Protein AF-A0A2H9T3X4-F1 (afdb_monomer)

Structure (mmCIF, N/CA/C/O backbone):
data_AF-A0A2H9T3X4-F1
#
_entry.id   AF-A0A2H9T3X4-F1
#
loop_
_atom_site.group_PDB
_atom_site.id
_atom_site.type_symbol
_atom_site.label_atom_id
_atom_site.label_alt_id
_atom_site.label_comp_id
_atom_site.label_asym_id
_atom_site.label_entity_id
_atom_site.label_seq_id
_atom_site.pdbx_PDB_ins_code
_atom_site.Cartn_x
_atom_site.Cartn_y
_atom_site.Cartn_z
_atom_site.occupancy
_atom_site.B_iso_or_equiv
_atom_site.auth_seq_id
_atom_site.auth_comp_id
_atom_site.auth_asym_id
_atom_site.auth_atom_id
_atom_site.pdbx_PDB_model_num
ATOM 1 N N . MET A 1 1 ? -39.485 0.958 85.202 1.00 42.59 1 MET A N 1
ATOM 2 C CA . MET A 1 1 ? -40.617 1.565 84.476 1.00 42.59 1 MET A CA 1
ATOM 3 C C . MET A 1 1 ? -40.491 1.158 83.024 1.00 42.59 1 MET A C 1
ATOM 5 O O . MET A 1 1 ? -39.408 1.281 82.471 1.00 42.59 1 MET A O 1
ATOM 9 N N . ILE A 1 2 ? -41.553 0.579 82.474 1.00 49.84 2 ILE A N 1
ATOM 10 C CA . ILE A 1 2 ? -41.687 0.221 81.060 1.00 49.84 2 ILE A CA 1
ATOM 11 C C . ILE A 1 2 ? -41.929 1.534 80.306 1.00 49.84 2 ILE A C 1
ATOM 13 O O . ILE A 1 2 ? -42.896 2.218 80.624 1.00 49.84 2 ILE A O 1
ATOM 17 N N . GLY A 1 3 ? -41.034 1.906 79.388 1.00 50.97 3 GLY A N 1
ATOM 18 C CA . GLY A 1 3 ? -41.142 3.106 78.554 1.00 50.97 3 GLY A CA 1
ATOM 19 C C . GLY A 1 3 ? -41.168 2.719 77.078 1.00 50.97 3 GLY A C 1
ATOM 20 O O . GLY A 1 3 ? -40.177 2.208 76.570 1.00 50.97 3 GLY A O 1
ATOM 21 N N . ASP A 1 4 ? -42.346 2.895 76.483 1.00 55.97 4 ASP A N 1
ATOM 22 C CA . ASP A 1 4 ? -42.745 2.906 75.071 1.00 55.97 4 ASP A CA 1
ATOM 23 C C . ASP A 1 4 ? -42.067 1.942 74.089 1.00 55.97 4 ASP A C 1
ATOM 25 O O . ASP A 1 4 ? -41.011 2.184 73.510 1.00 55.97 4 ASP A O 1
ATOM 29 N N . LYS A 1 5 ? -42.787 0.851 73.802 1.00 62.31 5 LYS A N 1
ATOM 30 C CA . LYS A 1 5 ? -42.567 0.046 72.600 1.00 62.31 5 LYS A CA 1
ATOM 31 C C . LYS A 1 5 ? -42.993 0.878 71.385 1.00 62.31 5 LYS A C 1
ATOM 33 O O . LYS A 1 5 ? -44.188 1.074 71.174 1.00 62.31 5 LYS A O 1
ATOM 38 N N . GLN A 1 6 ? -42.036 1.362 70.596 1.00 69.81 6 GLN A N 1
ATOM 39 C CA . GLN A 1 6 ? -42.327 1.997 69.311 1.00 69.81 6 GLN A CA 1
ATOM 40 C C . GLN A 1 6 ? -43.007 0.981 68.382 1.00 69.81 6 GLN A C 1
ATOM 42 O O . GLN A 1 6 ? -42.499 -0.121 68.182 1.00 69.81 6 GLN A O 1
ATOM 47 N N . ASN A 1 7 ? -44.171 1.347 67.843 1.00 70.62 7 ASN A N 1
ATOM 48 C CA . ASN A 1 7 ? -44.960 0.497 66.957 1.00 70.62 7 ASN A CA 1
ATOM 49 C C . ASN A 1 7 ? -44.897 1.079 65.538 1.00 70.62 7 ASN A C 1
ATOM 51 O O . ASN A 1 7 ? -45.433 2.160 65.294 1.00 70.62 7 ASN A O 1
ATOM 55 N N . GLN A 1 8 ? -44.203 0.404 64.620 1.00 71.12 8 GLN A N 1
ATOM 56 C CA . GLN A 1 8 ? -44.136 0.784 63.206 1.00 71.12 8 GLN A CA 1
ATOM 57 C C . GLN A 1 8 ? -45.003 -0.171 62.389 1.00 71.12 8 GLN A C 1
ATOM 59 O O . GLN A 1 8 ? -44.808 -1.383 62.433 1.00 71.12 8 GLN A O 1
ATOM 64 N N . ASN A 1 9 ? -45.957 0.388 61.646 1.00 73.44 9 ASN A N 1
ATOM 65 C CA . ASN A 1 9 ? -46.771 -0.358 60.697 1.00 73.44 9 ASN A CA 1
ATOM 66 C C . ASN A 1 9 ? -46.238 -0.086 59.288 1.00 73.44 9 ASN A C 1
ATOM 68 O O . ASN A 1 9 ? -46.145 1.073 58.884 1.00 73.44 9 ASN A O 1
ATOM 72 N N . VAL A 1 10 ? -45.846 -1.140 58.577 1.00 75.56 10 VAL A N 1
ATOM 73 C CA . VAL A 1 10 ? -45.181 -1.050 57.275 1.00 75.56 10 VAL A CA 1
ATOM 74 C C . VAL A 1 10 ? -45.948 -1.919 56.290 1.00 75.56 10 VAL A C 1
ATOM 76 O O . VAL A 1 10 ? -46.178 -3.097 56.554 1.00 75.56 10 VAL A O 1
ATOM 79 N N . GLU A 1 11 ? -46.377 -1.327 55.179 1.00 79.25 11 GLU A N 1
ATOM 80 C CA . GLU A 1 11 ? -47.039 -2.047 54.086 1.00 79.25 11 GLU A CA 1
ATOM 81 C C . GLU A 1 11 ? -46.016 -2.828 53.239 1.00 79.25 11 GLU A C 1
ATOM 83 O O . GLU A 1 11 ? -44.812 -2.708 53.450 1.00 79.25 11 GLU A O 1
ATOM 88 N N . ALA A 1 12 ? -46.484 -3.644 52.288 1.00 64.62 12 ALA A N 1
ATOM 89 C CA . ALA A 1 12 ? -45.716 -4.733 51.667 1.00 64.62 12 ALA A CA 1
ATOM 90 C C . ALA A 1 12 ? -44.354 -4.359 51.032 1.00 64.62 12 ALA A C 1
ATOM 92 O O . ALA A 1 12 ? -43.520 -5.247 50.875 1.00 64.62 12 ALA A O 1
ATOM 93 N N . GLU A 1 13 ? -44.099 -3.084 50.716 1.00 71.56 13 GLU A N 1
ATOM 94 C CA . GLU A 1 13 ? -42.813 -2.605 50.170 1.00 71.56 13 GLU A CA 1
ATOM 95 C C . GLU A 1 13 ? -42.179 -1.447 50.962 1.00 71.56 13 GLU A C 1
ATOM 97 O O . GLU A 1 13 ? -41.224 -0.811 50.516 1.00 71.56 13 GLU A O 1
ATOM 102 N N . GLY A 1 14 ? -42.692 -1.141 52.155 1.00 70.38 14 GLY A N 1
ATOM 103 C CA . GLY A 1 14 ? -42.094 -0.116 53.005 1.00 70.38 14 GLY A CA 1
ATOM 104 C C . GLY A 1 14 ? -40.849 -0.631 53.733 1.00 70.38 14 GLY A C 1
ATOM 105 O O . GLY A 1 14 ? -40.740 -1.807 54.072 1.00 70.38 14 GLY A O 1
ATOM 106 N N . THR A 1 15 ? -39.906 0.264 54.032 1.00 73.06 15 THR A N 1
ATOM 107 C CA . THR A 1 15 ? -38.781 -0.032 54.933 1.00 73.06 15 THR A CA 1
ATOM 108 C C . THR A 1 15 ? -38.896 0.839 56.177 1.00 73.06 15 THR A C 1
ATOM 110 O O . THR A 1 15 ? -38.782 2.061 56.108 1.00 73.06 15 THR A O 1
ATOM 113 N N . ALA A 1 16 ? -39.131 0.211 57.326 1.00 78.06 16 ALA A N 1
ATOM 114 C CA . ALA A 1 16 ? -39.097 0.875 58.622 1.00 78.06 16 ALA A CA 1
ATOM 115 C C . ALA A 1 16 ? -37.646 1.039 59.083 1.00 78.06 16 ALA A C 1
ATOM 117 O O . ALA A 1 16 ? -36.956 0.049 59.320 1.00 78.06 16 ALA A O 1
ATOM 118 N N . ILE A 1 17 ? -37.187 2.282 59.236 1.00 72.94 17 ILE A N 1
ATOM 119 C CA . ILE A 1 17 ? -35.871 2.588 59.806 1.00 72.94 17 ILE A CA 1
ATOM 120 C C . ILE A 1 17 ? -36.089 3.369 61.104 1.00 72.94 17 ILE A C 1
ATOM 122 O O . ILE A 1 17 ? -36.831 4.351 61.125 1.00 72.94 17 ILE A O 1
ATOM 126 N N . GLN A 1 18 ? -35.467 2.924 62.196 1.00 79.06 18 GLN A N 1
ATOM 127 C CA . GLN A 1 18 ? -35.530 3.571 63.507 1.00 79.06 18 GLN A CA 1
ATOM 128 C C . GLN A 1 18 ? -34.106 3.783 64.029 1.00 79.06 18 GLN A C 1
ATOM 130 O O . GLN A 1 18 ? -33.327 2.835 64.106 1.00 79.06 18 GLN A O 1
ATOM 135 N N . ALA A 1 19 ? -33.771 5.014 64.416 1.00 77.81 19 ALA A N 1
ATOM 136 C CA . ALA A 1 19 ? -32.500 5.341 65.057 1.00 77.81 19 ALA A CA 1
ATOM 137 C C . ALA A 1 19 ? -32.706 6.363 66.182 1.00 77.81 19 ALA A C 1
ATOM 139 O O . ALA A 1 19 ? -33.608 7.193 66.118 1.00 77.81 19 ALA A O 1
ATOM 140 N N . GLY A 1 20 ? -31.859 6.301 67.213 1.00 74.75 20 GLY A N 1
ATOM 141 C CA . GLY A 1 20 ? -31.844 7.262 68.327 1.00 74.75 20 GLY A CA 1
ATOM 142 C C . GLY A 1 20 ? -31.074 8.560 68.038 1.00 74.75 20 GLY A C 1
ATOM 143 O O . GLY A 1 20 ? -30.812 9.320 68.963 1.00 74.75 20 GLY A O 1
ATOM 144 N N . GLY A 1 21 ? -30.681 8.785 66.782 1.00 79.06 21 GLY A N 1
ATOM 145 C CA . GLY A 1 21 ? -29.941 9.943 66.269 1.00 79.06 21 GLY A CA 1
ATOM 146 C C . GLY A 1 21 ? -30.142 10.065 64.751 1.00 79.06 21 GLY A C 1
ATOM 147 O O . GLY A 1 21 ? -31.038 9.415 64.209 1.00 79.06 21 GLY A O 1
ATOM 148 N N . ASP A 1 22 ? -29.327 10.866 64.062 1.00 82.38 22 ASP A N 1
ATOM 149 C CA . ASP A 1 22 ? -29.509 11.126 62.626 1.00 82.38 22 ASP A CA 1
ATOM 150 C C . ASP A 1 22 ? -29.341 9.863 61.761 1.00 82.38 22 ASP A C 1
ATOM 152 O O . ASP A 1 22 ? -28.378 9.105 61.898 1.00 82.38 22 ASP A O 1
ATOM 156 N N . VAL A 1 23 ? -30.278 9.661 60.828 1.00 73.12 23 VAL A N 1
ATOM 157 C CA . VAL A 1 23 ? -30.228 8.604 59.808 1.00 73.12 23 VAL A CA 1
ATOM 158 C C . VAL A 1 23 ? -29.828 9.224 58.476 1.00 73.12 23 VAL A C 1
ATOM 160 O O . VAL A 1 23 ? -30.574 10.015 57.904 1.00 73.12 23 VAL A O 1
ATOM 163 N N . THR A 1 24 ? -28.676 8.827 57.936 1.00 68.69 24 THR A N 1
ATOM 164 C CA . THR A 1 24 ? -28.293 9.137 56.552 1.00 68.69 24 THR A CA 1
ATOM 165 C C . THR A 1 24 ? -28.525 7.907 55.683 1.00 68.69 24 THR A C 1
ATOM 167 O O . THR A 1 24 ? -27.767 6.940 55.739 1.00 68.69 24 THR A O 1
ATOM 170 N N . VAL A 1 25 ? -29.597 7.926 54.888 1.00 66.94 25 VAL A N 1
ATOM 171 C CA . VAL A 1 25 ? -29.872 6.880 53.895 1.00 66.94 25 VAL A CA 1
ATOM 172 C C . VAL A 1 25 ? -29.089 7.209 52.629 1.00 66.94 25 VAL A C 1
ATOM 174 O O . VAL A 1 25 ? -29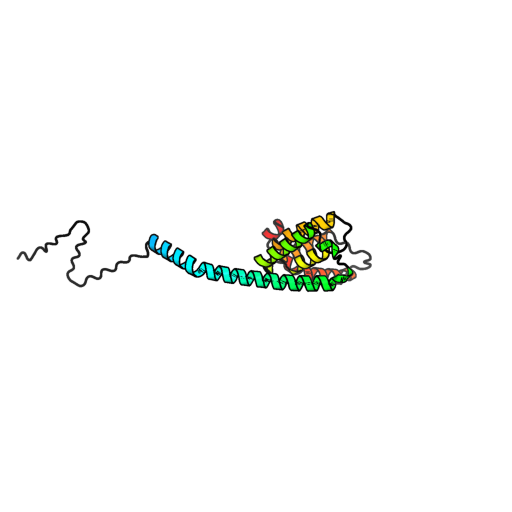.580 7.890 51.732 1.00 66.94 25 VAL A O 1
ATOM 177 N N . THR A 1 26 ? -27.848 6.739 52.553 1.00 55.75 26 THR A N 1
ATOM 178 C CA . THR A 1 26 ? -27.072 6.800 51.313 1.00 55.75 26 THR A CA 1
ATOM 179 C C . THR A 1 26 ? -27.490 5.623 50.441 1.00 55.75 26 THR A C 1
ATOM 181 O O . THR A 1 26 ? -27.011 4.503 50.619 1.00 55.75 26 THR A O 1
ATOM 184 N N . GLN A 1 27 ? -28.408 5.850 49.501 1.00 58.88 27 GLN A N 1
ATOM 185 C CA . GLN A 1 27 ? -28.640 4.899 48.417 1.00 58.88 27 GLN A CA 1
ATOM 186 C C . GLN A 1 27 ? -27.383 4.875 47.535 1.00 58.88 27 GLN A C 1
ATOM 188 O O . GLN A 1 27 ? -27.299 5.591 46.543 1.00 58.88 27 GLN A O 1
ATOM 193 N N . ASN A 1 28 ? -26.391 4.049 47.888 1.00 50.06 28 ASN A N 1
ATOM 194 C CA . ASN A 1 28 ? -25.282 3.666 47.004 1.00 50.06 28 ASN A CA 1
ATOM 195 C C . ASN A 1 28 ? -25.808 2.751 45.880 1.00 50.06 28 ASN A C 1
ATOM 197 O O . ASN A 1 28 ? -25.332 1.635 45.672 1.00 50.06 28 ASN A O 1
ATOM 201 N N . MET A 1 29 ? -26.826 3.218 45.163 1.00 59.44 29 MET A N 1
ATOM 202 C CA . MET A 1 29 ? -27.279 2.637 43.913 1.00 59.44 29 MET A CA 1
ATOM 203 C C . MET A 1 29 ? -26.260 3.084 42.869 1.00 59.44 29 MET A C 1
ATOM 205 O O . MET A 1 29 ? -26.401 4.133 42.244 1.00 59.44 29 MET A O 1
ATOM 209 N N . GLY A 1 30 ? -25.167 2.327 42.736 1.00 60.91 30 GLY A N 1
ATOM 210 C CA . GLY A 1 30 ? -24.361 2.411 41.522 1.00 60.91 30 GLY A CA 1
ATOM 211 C C . GLY A 1 30 ? -25.274 2.236 40.305 1.00 60.91 30 GLY A C 1
ATOM 212 O O . GLY A 1 30 ? -26.323 1.600 40.419 1.00 60.91 30 GLY A O 1
ATOM 213 N N . LEU A 1 31 ? -24.888 2.806 39.160 1.00 70.00 31 LEU A N 1
ATOM 214 C CA . LEU A 1 31 ? -25.681 2.697 37.934 1.00 70.00 31 LEU A CA 1
ATOM 215 C C . LEU A 1 31 ? -26.050 1.230 37.688 1.00 70.00 31 LEU A C 1
ATOM 217 O O . LEU A 1 31 ? -25.178 0.358 37.613 1.00 70.00 31 LEU A O 1
ATOM 221 N N . SER A 1 32 ? -27.344 0.957 37.573 1.00 79.81 32 SER A N 1
ATOM 222 C CA . SER A 1 32 ? -27.828 -0.354 37.173 1.00 79.81 32 SER A CA 1
ATOM 223 C C . SER A 1 32 ? -27.320 -0.682 35.770 1.00 79.81 32 SER A C 1
ATOM 225 O O . SER A 1 32 ? -27.049 0.195 34.949 1.00 79.81 32 SER A O 1
ATOM 227 N N . VAL A 1 33 ? -27.225 -1.971 35.448 1.00 76.00 33 VAL A N 1
ATOM 228 C CA . VAL A 1 33 ? -26.808 -2.421 34.108 1.00 76.00 33 VAL A CA 1
ATOM 229 C C . VAL A 1 33 ? -27.702 -1.825 33.008 1.00 76.00 33 VAL A C 1
ATOM 231 O O . VAL A 1 33 ? -27.225 -1.563 31.905 1.00 76.00 33 VAL A O 1
ATOM 234 N N . ALA A 1 34 ? -28.981 -1.575 33.308 1.00 81.44 34 ALA A N 1
ATOM 235 C CA . ALA A 1 34 ? -29.910 -0.915 32.396 1.00 81.44 34 ALA A CA 1
ATOM 236 C C . ALA A 1 34 ? -29.529 0.555 32.150 1.00 81.44 34 ALA A C 1
ATOM 238 O O . ALA A 1 34 ? -29.425 0.958 30.993 1.00 81.44 34 ALA A O 1
ATOM 239 N N . GLU A 1 35 ? -29.234 1.316 33.207 1.00 81.12 35 GLU A N 1
ATOM 240 C CA . GLU A 1 35 ? -28.809 2.721 33.111 1.00 81.12 35 GLU A CA 1
ATOM 241 C C . GLU A 1 35 ? -27.445 2.861 32.425 1.00 81.12 35 GLU A C 1
ATOM 243 O O . GLU A 1 35 ? -27.260 3.743 31.590 1.00 81.12 35 GLU A O 1
ATOM 248 N N . VAL A 1 36 ? -26.497 1.954 32.698 1.00 81.56 36 VAL A N 1
ATOM 249 C CA . VAL A 1 36 ? -25.209 1.917 31.984 1.00 81.56 36 VAL A CA 1
ATOM 250 C C . VAL A 1 36 ? -25.426 1.637 30.496 1.00 81.56 36 VAL A C 1
ATOM 252 O O . VAL A 1 36 ? -24.830 2.301 29.651 1.00 81.56 36 VAL A O 1
ATOM 255 N N . LYS A 1 37 ? -26.298 0.682 30.149 1.00 84.62 37 LYS A N 1
ATOM 256 C CA . LYS A 1 37 ? -26.614 0.360 28.751 1.00 84.62 37 LYS A CA 1
ATOM 257 C C . LYS A 1 37 ? -27.250 1.549 28.033 1.00 84.62 37 LYS A C 1
ATOM 259 O O . LYS A 1 37 ? -26.879 1.833 26.897 1.00 84.62 37 LYS A O 1
ATOM 264 N N . GLU A 1 38 ? -28.184 2.233 28.681 1.00 87.62 38 GLU A N 1
ATOM 265 C CA . GLU A 1 38 ? -28.842 3.416 28.128 1.00 87.62 38 GLU A CA 1
ATOM 266 C C . GLU A 1 38 ? -27.851 4.566 27.928 1.00 87.62 38 GLU A C 1
ATOM 268 O O . GLU A 1 38 ? -27.790 5.136 26.838 1.00 87.62 38 GLU A O 1
ATOM 273 N N . LEU A 1 39 ? -26.989 4.823 28.915 1.00 85.06 39 LEU A N 1
ATOM 274 C CA . LEU A 1 39 ? -25.925 5.817 28.814 1.00 85.06 39 LEU A CA 1
ATOM 275 C C . LEU A 1 39 ? -24.950 5.500 27.671 1.00 85.06 39 LEU A C 1
ATOM 277 O O . LEU A 1 39 ? -24.601 6.389 26.897 1.00 85.06 39 LEU A O 1
ATOM 281 N N . CYS A 1 40 ? -24.539 4.237 27.516 1.00 84.56 40 CYS A N 1
ATOM 282 C CA . CYS A 1 40 ? -23.682 3.814 26.409 1.00 84.56 40 CYS A CA 1
ATOM 283 C C . CYS A 1 40 ? -24.361 3.985 25.043 1.00 84.56 40 CYS A C 1
ATOM 285 O O . CYS A 1 40 ? -23.708 4.413 24.092 1.00 84.56 40 CYS A O 1
ATOM 287 N N . LEU A 1 41 ? -25.653 3.664 24.927 1.00 87.81 41 LEU A N 1
ATOM 288 C CA . LEU A 1 41 ? -26.409 3.840 23.683 1.00 87.81 41 LEU A CA 1
ATOM 289 C C . LEU A 1 41 ? -26.576 5.318 23.327 1.00 87.81 41 LEU A C 1
ATOM 291 O O . LEU A 1 41 ? -26.431 5.673 22.159 1.00 87.81 41 LEU A O 1
ATOM 295 N N . LEU A 1 42 ? -26.845 6.168 24.317 1.00 88.88 42 LEU A N 1
ATOM 296 C CA . LEU A 1 42 ? -26.973 7.610 24.134 1.00 88.88 42 LEU A CA 1
ATOM 297 C C . LEU A 1 42 ? -25.631 8.222 23.720 1.00 88.88 42 LEU A C 1
ATOM 299 O O . LEU A 1 42 ? -25.554 8.897 22.698 1.00 88.88 42 LEU A O 1
ATOM 303 N N . PHE A 1 43 ? -24.549 7.859 24.416 1.00 87.69 43 PHE A N 1
ATOM 304 C CA . PHE A 1 43 ? -23.191 8.244 24.037 1.00 87.69 43 PHE A CA 1
ATOM 305 C C . PHE A 1 43 ? -22.855 7.811 22.605 1.00 87.69 43 PHE A C 1
ATOM 307 O O . PHE A 1 43 ? -22.347 8.613 21.824 1.00 87.69 43 PHE A O 1
ATOM 314 N N . LEU A 1 44 ? -23.163 6.567 22.226 1.00 87.25 44 LEU A N 1
ATOM 315 C CA . LEU A 1 44 ? -22.910 6.083 20.872 1.00 87.25 44 LEU A CA 1
ATOM 316 C C . LEU A 1 44 ? -23.746 6.854 19.844 1.00 87.25 44 LEU A C 1
ATOM 318 O O . LEU A 1 44 ? -23.205 7.294 18.838 1.00 87.25 44 LEU A O 1
ATOM 322 N N . ARG A 1 45 ? -25.043 7.061 20.088 1.00 88.88 45 ARG A N 1
ATOM 323 C CA . ARG A 1 45 ? -25.931 7.765 19.153 1.00 88.88 45 ARG A CA 1
ATOM 324 C C . ARG A 1 45 ? -25.505 9.213 18.932 1.00 88.88 45 ARG A C 1
ATOM 326 O O . ARG A 1 45 ? -25.571 9.688 17.801 1.00 88.88 45 ARG A O 1
ATOM 333 N N . ASP A 1 46 ? -25.056 9.878 19.987 1.00 89.44 46 ASP A N 1
ATOM 334 C CA . ASP A 1 46 ? -24.702 11.292 19.936 1.00 89.44 46 ASP A CA 1
ATOM 335 C C . ASP A 1 46 ? -23.302 11.505 19.335 1.00 89.44 46 ASP A C 1
ATOM 337 O O . ASP A 1 46 ? -23.079 12.480 18.620 1.00 89.44 46 ASP A O 1
ATOM 341 N N . ASN A 1 47 ? -22.364 10.570 19.546 1.00 90.06 47 ASN A N 1
ATOM 342 C CA . ASN A 1 47 ? -20.984 10.705 19.059 1.00 90.06 47 ASN A CA 1
ATOM 343 C C . ASN A 1 47 ? -20.727 10.019 17.709 1.00 90.06 47 ASN A C 1
ATOM 345 O O . ASN A 1 47 ? -19.905 10.499 16.930 1.00 90.06 47 ASN A O 1
ATOM 349 N N . PHE A 1 48 ? -21.411 8.916 17.391 1.00 91.12 48 PHE A N 1
ATOM 350 C CA . PHE A 1 48 ? -21.149 8.132 16.177 1.00 91.12 48 PHE A CA 1
ATOM 351 C C . PHE A 1 48 ? -21.309 8.924 14.868 1.00 91.12 48 PHE A C 1
ATOM 353 O O . PHE A 1 48 ? -20.459 8.754 13.994 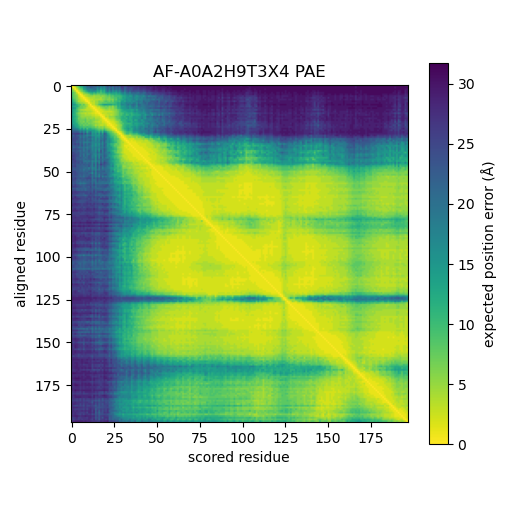1.00 91.12 48 PHE A O 1
ATOM 360 N N . PRO A 1 49 ? -22.310 9.817 14.699 1.00 92.25 49 PRO A N 1
ATOM 361 C CA . PRO A 1 49 ? -22.391 10.668 13.514 1.00 92.25 49 PRO A CA 1
ATOM 362 C C . PRO A 1 49 ? -21.152 11.554 13.346 1.00 92.25 49 PRO A C 1
ATOM 364 O O . PRO A 1 49 ? -20.572 11.577 12.266 1.00 92.25 49 PRO A O 1
ATOM 367 N N . SER A 1 50 ? -20.689 12.194 14.425 1.00 93.19 50 SER A N 1
ATOM 368 C CA . SER A 1 50 ? -19.485 13.037 14.406 1.00 93.19 50 SER A CA 1
ATOM 369 C C . SER A 1 50 ? -18.231 12.233 14.046 1.00 93.19 50 SER A C 1
ATOM 371 O O . SER A 1 50 ? -17.472 12.625 13.162 1.00 93.19 50 SER A O 1
ATOM 373 N N . LEU A 1 51 ? -18.057 11.055 14.662 1.00 91.25 51 LEU A N 1
ATOM 374 C CA . LEU A 1 51 ? -16.944 10.144 14.365 1.00 91.25 51 LEU A CA 1
ATOM 375 C C . LEU A 1 51 ? -16.964 9.671 12.905 1.00 91.25 51 LEU A C 1
ATOM 377 O O . LEU A 1 51 ? -15.919 9.576 12.262 1.00 91.25 51 LEU A O 1
ATOM 381 N N . ARG A 1 52 ? -18.152 9.389 12.360 1.00 92.88 52 ARG A N 1
ATOM 382 C CA . ARG A 1 52 ? -18.322 9.031 10.950 1.00 92.88 52 ARG A CA 1
ATOM 383 C C . ARG A 1 52 ? -17.935 10.193 10.038 1.00 92.88 52 ARG A C 1
ATOM 385 O O . ARG A 1 52 ? -17.229 9.971 9.062 1.00 92.88 52 ARG A O 1
ATOM 392 N N . ASP A 1 53 ? -18.366 11.409 10.350 1.00 94.50 53 ASP A N 1
ATOM 393 C CA . ASP A 1 53 ? -18.079 12.591 9.534 1.00 94.50 53 ASP A CA 1
ATOM 394 C C . ASP A 1 53 ? -16.585 12.973 9.585 1.00 94.50 53 ASP A C 1
ATOM 396 O O . ASP A 1 53 ? -16.024 13.470 8.607 1.00 94.50 53 ASP A O 1
ATOM 400 N N . GLU A 1 54 ? -15.901 12.724 10.704 1.00 94.31 54 GLU A N 1
ATOM 401 C CA . GLU A 1 54 ? -14.440 12.824 10.801 1.00 94.31 54 GLU A CA 1
ATOM 402 C C . GLU A 1 54 ? -13.738 11.756 9.948 1.00 94.31 54 GLU A C 1
ATOM 404 O O . GLU A 1 54 ? -12.827 12.078 9.184 1.00 94.31 54 GLU A O 1
ATOM 409 N N . ALA A 1 55 ? -14.203 10.504 10.000 1.00 93.06 55 ALA A N 1
ATOM 410 C CA . ALA A 1 55 ? -13.661 9.424 9.179 1.00 93.06 55 ALA A CA 1
ATOM 411 C C . ALA A 1 55 ? -13.861 9.667 7.671 1.00 93.06 55 ALA A C 1
ATOM 413 O O . ALA A 1 55 ? -12.952 9.388 6.889 1.00 93.06 55 ALA A O 1
ATOM 414 N N . ILE A 1 56 ? -15.012 10.216 7.260 1.00 94.94 56 ILE A N 1
ATOM 415 C CA . ILE A 1 56 ? -15.281 10.610 5.867 1.00 94.94 56 ILE A CA 1
ATOM 416 C C . ILE A 1 56 ? -14.290 11.689 5.427 1.00 94.94 56 ILE A C 1
ATOM 418 O O . ILE A 1 56 ? -13.620 11.510 4.413 1.00 94.94 56 ILE A O 1
ATOM 422 N N . ARG A 1 57 ? -14.118 12.754 6.220 1.00 97.06 57 ARG A N 1
ATOM 423 C CA . ARG A 1 57 ? -13.159 13.828 5.908 1.00 97.06 57 ARG A CA 1
ATOM 424 C C . ARG A 1 57 ? -11.724 13.315 5.799 1.00 97.06 57 ARG A C 1
ATOM 426 O O . ARG A 1 57 ? -10.998 13.710 4.889 1.00 97.06 57 ARG A O 1
ATOM 433 N N . ALA A 1 58 ? -11.316 12.416 6.693 1.00 97.12 58 ALA A N 1
ATOM 434 C CA . ALA A 1 58 ? -9.999 11.790 6.626 1.00 97.12 58 ALA A CA 1
ATOM 435 C C . ALA A 1 58 ? -9.833 10.941 5.352 1.00 97.12 58 ALA A C 1
ATOM 437 O O . ALA A 1 58 ? -8.796 11.013 4.694 1.00 97.12 58 ALA A O 1
ATOM 438 N N . ALA A 1 59 ? -10.854 10.165 4.976 1.00 95.94 59 ALA A N 1
ATOM 439 C CA . ALA A 1 59 ? -10.838 9.363 3.756 1.00 95.94 59 ALA A CA 1
ATOM 440 C C . ALA A 1 59 ? -10.771 10.234 2.490 1.00 95.94 59 ALA A C 1
ATOM 442 O O . ALA A 1 59 ? -9.964 9.952 1.607 1.00 95.94 59 ALA A O 1
ATOM 443 N N . GLU A 1 60 ? -11.557 11.311 2.421 1.00 96.75 60 GLU A N 1
ATOM 444 C CA . GLU A 1 60 ? -11.529 12.278 1.317 1.00 96.75 60 GLU A CA 1
ATOM 445 C C . GLU A 1 60 ? -10.150 12.934 1.175 1.00 96.75 60 GLU A C 1
ATOM 447 O O . GLU A 1 60 ? -9.604 12.979 0.072 1.00 96.75 60 GLU A O 1
ATOM 452 N N . GLY A 1 61 ? -9.546 13.365 2.288 1.00 97.62 61 GLY A N 1
ATOM 453 C CA . GLY A 1 61 ? -8.192 13.924 2.293 1.00 97.62 61 GLY A CA 1
ATOM 454 C C . GLY A 1 61 ? -7.141 12.935 1.777 1.00 97.62 61 GLY A C 1
ATOM 455 O O . GLY A 1 61 ? -6.309 13.291 0.942 1.00 97.62 61 GLY A O 1
ATOM 456 N N . ASN A 1 62 ? -7.220 11.669 2.201 1.00 97.56 62 ASN A N 1
ATOM 457 C CA . ASN A 1 62 ? -6.323 10.618 1.712 1.00 97.56 62 ASN A CA 1
ATOM 458 C C . ASN A 1 62 ? -6.476 10.383 0.199 1.00 97.56 62 ASN A C 1
ATOM 460 O O . ASN A 1 62 ? -5.479 10.203 -0.500 1.00 97.56 62 ASN A O 1
ATOM 464 N N . VAL A 1 63 ? -7.713 10.382 -0.315 1.00 96.62 63 VAL A N 1
ATOM 465 C CA . VAL A 1 63 ? -7.985 10.211 -1.753 1.00 96.62 63 VAL A CA 1
ATOM 466 C C . VAL A 1 63 ? -7.431 11.381 -2.556 1.00 96.62 63 VAL A C 1
ATOM 468 O O . VAL A 1 63 ? -6.798 11.152 -3.582 1.00 96.62 63 VAL A O 1
ATOM 471 N N . GLN A 1 64 ? -7.610 12.617 -2.086 1.00 96.75 64 GLN A N 1
ATOM 472 C CA . GLN A 1 64 ? -7.067 13.804 -2.753 1.00 96.75 64 GLN A CA 1
ATOM 473 C C . GLN A 1 64 ? -5.538 13.761 -2.832 1.00 96.75 64 GLN A C 1
ATOM 475 O O . GLN A 1 64 ? -4.969 14.003 -3.896 1.00 96.75 64 GLN A O 1
ATOM 480 N N . GLN A 1 65 ? -4.867 13.397 -1.735 1.00 97.00 65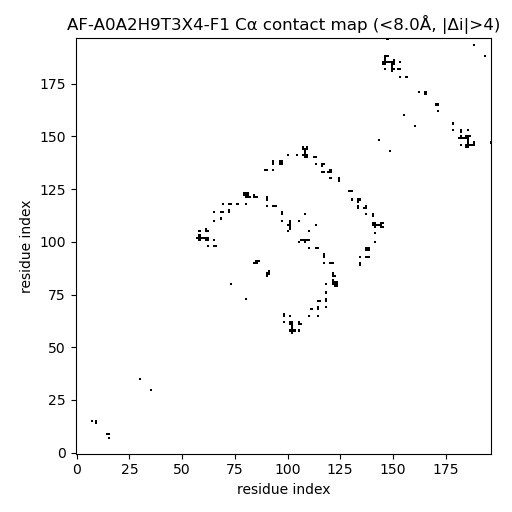 GLN A N 1
ATOM 481 C CA . GLN A 1 65 ? -3.409 13.260 -1.715 1.00 97.00 65 GLN A CA 1
ATOM 482 C C . GLN A 1 65 ? -2.928 12.155 -2.668 1.00 97.00 65 GLN A C 1
ATOM 484 O O . GLN A 1 65 ? -1.941 12.335 -3.387 1.00 97.00 65 GLN A O 1
ATOM 489 N N . PHE A 1 66 ? -3.628 11.018 -2.699 1.00 97.19 66 PHE A N 1
ATOM 490 C CA . PHE A 1 66 ? -3.320 9.927 -3.619 1.00 97.19 66 PHE A CA 1
ATOM 491 C C . PHE A 1 66 ? -3.502 10.350 -5.082 1.00 97.19 66 PHE A C 1
ATOM 493 O O . PHE A 1 66 ? -2.600 10.133 -5.887 1.00 97.19 66 PHE A O 1
ATOM 500 N N . ALA A 1 67 ? -4.623 10.997 -5.413 1.00 95.06 67 ALA A N 1
ATOM 501 C CA . ALA A 1 67 ? -4.917 11.470 -6.762 1.00 95.06 67 ALA A CA 1
ATOM 502 C C . ALA A 1 67 ? -3.851 12.455 -7.260 1.00 95.06 67 ALA A C 1
ATOM 504 O O . ALA A 1 67 ? -3.299 12.249 -8.336 1.00 95.06 67 ALA A O 1
ATOM 505 N N . ALA A 1 68 ? -3.474 13.443 -6.442 1.00 96.62 68 ALA A N 1
ATOM 506 C CA . ALA A 1 68 ? -2.408 14.386 -6.780 1.00 96.62 68 ALA A CA 1
ATOM 507 C C . ALA A 1 68 ? -1.062 13.679 -7.038 1.00 96.62 68 ALA A C 1
ATOM 509 O O . ALA A 1 68 ? -0.349 14.008 -7.985 1.00 96.62 68 ALA A O 1
ATOM 510 N N . SER A 1 69 ? -0.732 12.673 -6.221 1.00 96.56 69 SER A N 1
ATOM 511 C CA . SER A 1 69 ? 0.496 11.882 -6.386 1.00 96.56 69 SER A CA 1
ATOM 512 C C . SER A 1 69 ? 0.471 11.054 -7.676 1.00 96.56 69 SER A C 1
ATOM 514 O O . SER A 1 69 ? 1.482 10.953 -8.369 1.00 96.56 69 SER A O 1
ATOM 516 N N . LEU A 1 70 ? -0.687 10.475 -8.011 1.00 95.44 70 LEU A N 1
ATOM 517 C CA . LEU A 1 70 ? -0.882 9.710 -9.238 1.00 95.44 70 LEU A CA 1
ATOM 518 C C . LEU A 1 70 ? -0.783 10.605 -10.475 1.00 95.44 70 LEU A C 1
ATOM 520 O O . LEU A 1 70 ? -0.048 10.274 -11.399 1.00 95.44 70 LEU A O 1
ATOM 524 N N . GLU A 1 71 ? -1.468 11.748 -10.479 1.00 93.81 71 GLU A N 1
ATOM 525 C CA . GLU A 1 71 ? -1.404 12.729 -11.566 1.00 93.81 71 GLU A CA 1
ATOM 526 C C . GLU A 1 71 ? 0.035 13.172 -11.828 1.00 93.81 71 GLU A C 1
ATOM 528 O O . GLU A 1 71 ? 0.501 13.114 -12.967 1.00 93.81 71 GLU A O 1
ATOM 533 N N . GLN A 1 72 ? 0.771 13.536 -10.772 1.00 95.69 72 GLN A N 1
ATOM 534 C CA . GLN A 1 72 ? 2.177 13.907 -10.893 1.00 95.69 72 GLN A CA 1
ATOM 535 C C . GLN A 1 72 ? 2.995 12.779 -11.535 1.00 95.69 72 GLN A C 1
ATOM 537 O O . GLN A 1 72 ? 3.759 13.025 -12.468 1.00 95.69 72 GLN A O 1
ATOM 542 N N . LYS A 1 73 ? 2.807 11.533 -11.087 1.00 94.25 73 LYS A N 1
ATOM 543 C CA . LYS A 1 73 ? 3.547 10.388 -11.624 1.00 94.25 73 LYS A CA 1
ATOM 544 C C . LYS A 1 73 ? 3.228 10.113 -13.091 1.00 94.25 73 LYS A C 1
ATOM 546 O O . LYS A 1 73 ? 4.134 9.816 -13.867 1.00 94.25 73 LYS A O 1
ATOM 551 N N . LEU A 1 74 ? 1.959 10.212 -13.478 1.00 91.81 74 LEU A N 1
ATOM 552 C CA . LEU A 1 74 ? 1.535 10.024 -14.865 1.00 91.81 74 LEU A CA 1
ATOM 553 C C . LEU A 1 74 ? 2.121 11.104 -15.780 1.00 91.81 74 LEU A C 1
ATOM 555 O O . LEU A 1 74 ? 2.516 10.798 -16.903 1.00 91.81 74 LEU A O 1
ATOM 559 N N . VAL A 1 75 ? 2.246 12.343 -15.296 1.00 91.94 75 VAL A N 1
ATOM 560 C CA . VAL A 1 75 ? 2.931 13.422 -16.024 1.00 91.94 75 VAL A CA 1
ATOM 561 C C . VAL A 1 75 ? 4.429 13.132 -16.154 1.00 91.94 75 VAL A C 1
ATOM 563 O O . VAL A 1 75 ? 4.968 13.208 -17.260 1.00 91.94 75 VAL A O 1
ATOM 566 N N . GLU A 1 76 ? 5.093 12.747 -15.059 1.00 93.00 76 GLU A N 1
ATOM 567 C CA . GLU A 1 76 ? 6.519 12.381 -15.044 1.00 93.00 76 GLU A CA 1
ATOM 568 C C . GLU A 1 76 ? 6.837 11.238 -16.021 1.00 93.00 76 GLU A C 1
ATOM 570 O O . GLU A 1 76 ? 7.858 11.279 -16.706 1.00 93.00 76 GLU A O 1
ATOM 575 N N . LYS A 1 77 ? 5.948 10.242 -16.119 1.00 89.56 77 LYS A N 1
ATOM 576 C CA . LYS A 1 77 ? 6.082 9.081 -17.012 1.00 89.56 77 LYS A CA 1
ATOM 577 C C . LYS A 1 77 ? 5.339 9.220 -18.344 1.00 89.56 77 LYS A C 1
ATOM 579 O O . LYS A 1 77 ? 5.213 8.238 -19.066 1.00 89.56 77 LYS A O 1
ATOM 584 N N . SER A 1 78 ? 4.872 10.410 -18.713 1.00 87.12 78 SER A N 1
ATOM 585 C CA . SER A 1 78 ? 3.981 10.613 -19.873 1.00 87.12 78 SER A CA 1
ATOM 586 C C . SER A 1 78 ? 4.479 10.022 -21.201 1.00 87.12 78 SER A C 1
ATOM 588 O O . SER A 1 78 ? 3.660 9.647 -22.032 1.00 87.12 78 SER A O 1
ATOM 590 N N . GLY A 1 79 ? 5.796 9.892 -21.400 1.00 86.75 79 GLY A N 1
ATOM 591 C CA . GLY A 1 79 ? 6.379 9.248 -22.585 1.00 86.75 79 GLY A CA 1
ATOM 592 C C . GLY A 1 79 ? 6.242 7.718 -22.644 1.00 86.75 79 GLY A C 1
ATOM 593 O O . GLY A 1 79 ? 6.420 7.143 -23.713 1.00 86.75 79 GLY A O 1
ATOM 594 N N . GLU A 1 80 ? 5.943 7.060 -21.523 1.00 87.75 80 GLU A N 1
ATOM 595 C CA . GLU A 1 80 ? 5.766 5.601 -21.408 1.00 87.75 80 GLU A CA 1
ATOM 596 C C . GLU A 1 80 ? 4.286 5.191 -21.323 1.00 87.75 80 GLU A C 1
AT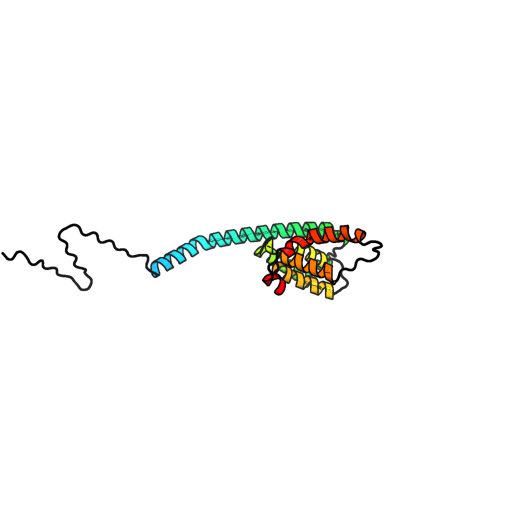OM 598 O O . GLU A 1 80 ? 3.943 4.040 -21.605 1.00 87.75 80 GLU A O 1
ATOM 603 N N . ILE A 1 81 ? 3.421 6.127 -20.920 1.00 89.31 81 ILE A N 1
ATOM 604 C CA . ILE A 1 81 ? 1.997 5.901 -20.661 1.00 89.31 81 ILE A CA 1
ATOM 605 C C . ILE A 1 81 ? 1.212 5.778 -21.970 1.00 89.31 81 ILE A C 1
ATOM 607 O O . ILE A 1 81 ? 1.332 6.605 -22.872 1.00 89.31 81 ILE A O 1
ATOM 611 N N . VAL A 1 82 ? 0.337 4.775 -22.033 1.00 89.75 82 VAL A N 1
ATOM 612 C CA . VAL A 1 82 ? -0.582 4.535 -23.150 1.00 89.75 82 VAL A CA 1
ATOM 613 C C . VAL A 1 82 ? -1.992 4.900 -22.699 1.00 89.75 82 VAL A C 1
ATOM 615 O O . VAL A 1 82 ? -2.596 4.196 -21.891 1.00 89.75 82 VAL A O 1
ATOM 618 N N . LEU A 1 83 ? -2.538 6.007 -23.204 1.00 86.00 83 LEU A N 1
ATOM 619 C CA . LEU A 1 83 ? -3.838 6.521 -22.751 1.00 86.00 83 LEU A CA 1
ATOM 620 C C . LEU A 1 83 ? -4.982 5.524 -22.985 1.00 86.00 83 LEU A C 1
ATOM 622 O O . LEU A 1 83 ? -5.908 5.435 -22.180 1.00 86.00 83 LEU A O 1
ATOM 626 N N . GLU A 1 84 ? -4.898 4.723 -24.043 1.00 89.25 84 GLU A N 1
ATOM 627 C CA . GLU A 1 84 ? -5.885 3.701 -24.379 1.00 89.25 84 GLU A CA 1
ATOM 628 C C . GLU A 1 84 ? -5.990 2.622 -23.290 1.00 89.25 84 GLU A C 1
ATOM 630 O O . GLU A 1 84 ? -7.075 2.077 -23.080 1.00 89.25 84 GLU A O 1
ATOM 635 N N . LYS A 1 85 ? -4.913 2.360 -22.530 1.00 87.94 85 LYS A N 1
ATOM 636 C CA . LYS A 1 85 ? -4.927 1.401 -21.412 1.00 87.94 85 LYS A CA 1
ATOM 637 C C . LYS A 1 85 ? -5.873 1.833 -20.294 1.00 87.94 85 LYS A C 1
ATOM 639 O O . LYS A 1 85 ? -6.411 0.975 -19.612 1.00 87.94 85 LYS A O 1
ATOM 644 N N . PHE A 1 86 ? -6.166 3.123 -20.131 1.00 89.94 86 PHE A N 1
ATOM 645 C CA . PHE A 1 86 ? -7.154 3.562 -19.139 1.00 89.94 86 PHE A CA 1
ATOM 646 C C . PHE A 1 86 ? -8.589 3.179 -19.513 1.00 89.94 86 PHE A C 1
ATOM 648 O O . PHE A 1 86 ? -9.468 3.243 -18.661 1.00 89.94 86 PHE A O 1
ATOM 655 N N . THR A 1 87 ? -8.860 2.774 -20.755 1.00 90.38 87 THR A N 1
ATOM 656 C CA . THR A 1 87 ? -10.182 2.246 -21.130 1.00 90.38 87 THR A CA 1
ATOM 657 C C . THR A 1 87 ? -10.354 0.769 -20.773 1.00 90.38 87 THR A C 1
ATOM 659 O O . THR A 1 87 ? -11.471 0.254 -20.821 1.00 90.38 87 THR A O 1
ATOM 662 N N . ASP A 1 88 ? -9.268 0.095 -20.386 1.00 90.56 88 ASP A N 1
ATOM 663 C CA . ASP A 1 88 ? -9.278 -1.311 -20.009 1.00 90.56 88 ASP A CA 1
ATOM 664 C C . ASP A 1 88 ? -9.957 -1.521 -18.635 1.00 90.56 88 ASP A C 1
ATOM 666 O O . ASP A 1 88 ? -9.619 -0.831 -17.663 1.00 90.56 88 ASP A O 1
ATOM 670 N N . PRO A 1 89 ? -10.911 -2.468 -18.517 1.00 90.69 89 PRO A N 1
ATOM 671 C CA . PRO A 1 89 ? -11.609 -2.728 -17.260 1.00 90.69 89 PRO A CA 1
ATOM 672 C C . PRO A 1 89 ? -10.712 -3.182 -16.102 1.00 90.69 89 PRO A C 1
ATOM 674 O O . PRO A 1 89 ? -11.000 -2.830 -14.959 1.00 90.69 89 PRO A O 1
ATOM 677 N N . ASP A 1 90 ? -9.648 -3.945 -16.366 1.00 88.62 90 ASP A N 1
ATOM 678 C CA . ASP A 1 90 ? -8.724 -4.418 -15.328 1.00 88.62 90 ASP A CA 1
ATOM 679 C C . ASP A 1 90 ? -7.849 -3.266 -14.816 1.00 88.62 90 ASP A C 1
ATOM 681 O O . ASP A 1 90 ? -7.660 -3.108 -13.611 1.00 88.62 90 ASP A O 1
ATOM 685 N N . VAL A 1 91 ? -7.407 -2.373 -15.710 1.00 91.62 91 VAL A N 1
ATOM 686 C CA . VAL A 1 91 ? -6.704 -1.139 -15.318 1.00 91.62 91 VAL A CA 1
ATOM 687 C C . VAL A 1 91 ? -7.597 -0.249 -14.450 1.00 91.62 91 VAL A C 1
ATOM 689 O O . VAL A 1 91 ? -7.158 0.250 -13.413 1.00 91.62 91 VAL A O 1
ATOM 692 N N . GLN A 1 92 ? -8.868 -0.080 -14.824 1.00 92.69 92 GLN A N 1
ATOM 693 C CA . GLN A 1 92 ? -9.836 0.670 -14.016 1.00 92.69 92 GLN A CA 1
ATOM 694 C C . GLN A 1 92 ? -10.101 0.009 -12.656 1.00 92.69 92 GLN A C 1
ATOM 696 O O . GLN A 1 92 ? -10.213 0.708 -11.645 1.00 92.69 92 GLN A O 1
ATOM 701 N N . ALA A 1 93 ? -10.155 -1.325 -12.602 1.00 92.75 93 ALA A N 1
ATOM 702 C CA . ALA A 1 93 ? -10.280 -2.063 -11.350 1.00 92.75 93 ALA A CA 1
ATOM 703 C C . ALA A 1 93 ? -9.067 -1.827 -10.437 1.00 92.75 93 ALA A C 1
ATOM 705 O O . ALA A 1 93 ? -9.248 -1.456 -9.278 1.00 92.75 93 ALA A O 1
ATOM 706 N N . ALA A 1 94 ? -7.846 -1.920 -10.972 1.00 94.19 94 ALA A N 1
ATOM 707 C CA . ALA A 1 94 ? -6.622 -1.649 -10.221 1.00 94.19 94 ALA A CA 1
ATOM 708 C C . ALA A 1 94 ? -6.588 -0.212 -9.668 1.00 94.19 94 ALA A C 1
ATOM 710 O O . ALA A 1 94 ? -6.254 0.002 -8.500 1.00 94.19 94 ALA A O 1
ATOM 711 N N . ILE A 1 95 ? -6.988 0.785 -10.467 1.00 95.00 95 ILE A N 1
ATOM 712 C CA . ILE A 1 95 ? -7.089 2.180 -10.005 1.00 95.00 95 ILE A CA 1
ATOM 713 C C . ILE A 1 95 ? -8.081 2.288 -8.841 1.00 95.00 95 ILE A C 1
ATOM 715 O O . ILE A 1 95 ? -7.769 2.902 -7.819 1.00 95.00 95 ILE A O 1
ATOM 719 N N . ASN A 1 96 ? -9.260 1.677 -8.968 1.00 95.50 96 ASN A N 1
ATOM 720 C CA . ASN A 1 96 ? -10.282 1.703 -7.925 1.00 95.50 96 ASN A CA 1
ATOM 721 C C . ASN A 1 96 ? -9.788 1.034 -6.633 1.00 95.50 96 ASN A C 1
ATOM 723 O O . ASN A 1 96 ? -9.919 1.610 -5.553 1.00 95.50 96 ASN A O 1
ATOM 727 N N . ASP A 1 97 ? -9.141 -0.126 -6.735 1.00 96.06 97 ASP A N 1
ATOM 728 C CA . ASP A 1 97 ? -8.569 -0.829 -5.586 1.00 96.06 97 ASP A CA 1
ATOM 729 C C . ASP A 1 97 ? -7.509 0.019 -4.870 1.00 96.06 97 ASP A C 1
ATOM 731 O O . ASP A 1 97 ? -7.521 0.126 -3.637 1.00 96.06 97 ASP A O 1
ATOM 735 N N . ALA A 1 98 ? -6.637 0.696 -5.624 1.00 96.56 98 ALA A N 1
ATOM 736 C CA . ALA A 1 98 ? -5.632 1.598 -5.070 1.00 96.56 98 ALA A CA 1
ATOM 737 C C . ALA A 1 98 ? -6.257 2.824 -4.375 1.00 96.56 98 ALA A C 1
ATOM 739 O O . ALA A 1 98 ? -5.824 3.206 -3.279 1.00 96.56 98 ALA A O 1
ATOM 740 N N . VAL A 1 99 ? -7.305 3.412 -4.963 1.00 96.00 99 VAL A N 1
ATOM 741 C CA . VAL A 1 99 ? -8.059 4.530 -4.372 1.00 96.00 99 VAL A CA 1
ATOM 742 C C . VAL A 1 99 ? -8.754 4.089 -3.087 1.00 96.00 99 VAL A C 1
ATOM 744 O O . VAL A 1 99 ? -8.619 4.754 -2.060 1.00 96.00 99 VAL A O 1
ATOM 747 N N . GLN A 1 100 ? -9.445 2.947 -3.094 1.00 96.69 100 GLN A N 1
ATOM 748 C CA . GLN A 1 100 ? -10.120 2.415 -1.909 1.00 96.69 100 GLN A CA 1
ATOM 749 C C . GLN A 1 100 ? -9.132 2.083 -0.790 1.00 96.69 100 GLN A C 1
ATOM 751 O O . GLN A 1 100 ? -9.384 2.385 0.381 1.00 96.69 100 GLN A O 1
ATOM 756 N N . ALA A 1 101 ? -7.996 1.472 -1.130 1.00 96.50 101 ALA A N 1
ATOM 757 C CA . ALA A 1 101 ? -6.936 1.190 -0.175 1.00 96.50 101 ALA A CA 1
ATOM 758 C C . ALA A 1 101 ? -6.404 2.478 0.466 1.00 96.50 101 ALA A C 1
ATOM 760 O O . ALA A 1 101 ? -6.309 2.556 1.696 1.00 96.50 101 ALA A O 1
ATOM 761 N N . SER A 1 102 ? -6.122 3.494 -0.350 1.00 96.75 102 SER A N 1
ATOM 762 C CA . SER A 1 102 ? -5.619 4.792 0.105 1.00 96.75 102 SER A CA 1
ATOM 763 C C . SER A 1 102 ? -6.652 5.537 0.950 1.00 96.75 102 SER A C 1
ATOM 765 O O . SER A 1 102 ? -6.316 6.007 2.032 1.00 96.75 102 SER A O 1
ATOM 767 N N . ALA A 1 103 ? -7.927 5.544 0.555 1.00 95.69 103 ALA A N 1
ATOM 768 C CA . ALA A 1 103 ? -9.014 6.133 1.338 1.00 95.69 103 ALA A CA 1
ATOM 769 C C . ALA A 1 103 ? -9.082 5.536 2.753 1.00 95.69 103 ALA A C 1
ATOM 771 O O . ALA A 1 103 ? -9.139 6.257 3.750 1.00 95.69 103 ALA A O 1
ATOM 772 N N . ARG A 1 104 ? -9.024 4.200 2.846 1.00 95.25 104 ARG A N 1
ATOM 773 C CA . ARG A 1 104 ? -9.195 3.454 4.103 1.00 95.25 104 ARG A CA 1
ATOM 774 C C . ARG A 1 104 ? -7.987 3.516 5.034 1.00 95.25 104 ARG A C 1
ATOM 776 O O . ARG A 1 104 ? -8.158 3.364 6.242 1.00 95.25 104 ARG A O 1
ATOM 783 N N . LYS A 1 105 ? -6.770 3.628 4.494 1.00 95.00 105 LYS A N 1
ATOM 784 C CA . LYS A 1 105 ? -5.522 3.439 5.260 1.00 95.00 105 LYS A CA 1
ATOM 785 C C . LYS A 1 105 ? -4.553 4.624 5.191 1.00 95.00 105 LYS A C 1
ATOM 787 O O . LYS A 1 105 ? -3.585 4.628 5.957 1.00 95.00 105 LYS A O 1
ATOM 792 N N . GLY A 1 106 ? -4.787 5.598 4.314 1.00 94.88 106 GLY A N 1
ATOM 793 C CA . GLY A 1 106 ? -3.875 6.712 4.051 1.00 94.88 106 GLY A CA 1
ATOM 794 C C . GLY A 1 106 ? -2.458 6.216 3.766 1.00 94.88 106 GLY A C 1
ATOM 795 O O . GLY A 1 106 ? -2.257 5.235 3.050 1.00 94.88 106 GLY A O 1
ATOM 796 N N . GLU A 1 107 ? -1.470 6.811 4.431 1.00 94.50 107 GLU A N 1
ATOM 797 C CA . GLU A 1 107 ? -0.053 6.429 4.329 1.00 94.50 107 GLU A CA 1
ATOM 798 C C . GLU A 1 107 ? 0.248 4.948 4.608 1.00 94.50 107 GLU A C 1
ATOM 800 O O . GLU A 1 107 ? 1.241 4.408 4.110 1.00 94.50 107 GLU A O 1
ATOM 805 N N . LYS A 1 108 ? -0.602 4.258 5.381 1.00 94.38 108 LYS A N 1
ATOM 806 C CA . LYS A 1 108 ? -0.421 2.831 5.687 1.00 94.38 108 LYS A CA 1
ATOM 807 C C . LYS A 1 108 ? -0.739 1.921 4.495 1.00 94.38 108 LYS A C 1
ATOM 809 O O . LYS A 1 108 ? -0.404 0.744 4.559 1.00 94.38 108 LYS A O 1
ATOM 814 N N . ALA A 1 109 ? -1.375 2.431 3.436 1.00 95.00 109 ALA A N 1
ATOM 815 C CA . ALA A 1 109 ? -1.581 1.692 2.187 1.00 95.00 109 ALA A CA 1
ATOM 816 C C . ALA A 1 109 ? -0.358 1.696 1.259 1.00 95.00 109 ALA A C 1
ATOM 818 O O . ALA A 1 109 ? -0.399 1.035 0.228 1.00 95.00 109 ALA A O 1
ATOM 819 N N . ASN A 1 110 ? 0.720 2.405 1.613 1.00 95.56 110 ASN A N 1
ATOM 820 C CA . ASN A 1 110 ? 1.885 2.616 0.748 1.00 95.56 110 ASN A CA 1
ATOM 821 C C . ASN A 1 110 ? 1.511 3.303 -0.586 1.00 95.56 110 ASN A C 1
ATOM 823 O O . ASN A 1 110 ? 1.817 2.772 -1.656 1.00 95.56 110 ASN A O 1
ATOM 827 N N . PRO A 1 111 ? 0.869 4.489 -0.541 1.00 95.31 111 PRO A N 1
ATOM 828 C CA . PRO A 1 111 ? 0.343 5.166 -1.729 1.00 95.31 111 PRO A CA 1
ATOM 829 C C . PRO A 1 111 ? 1.407 5.424 -2.801 1.00 95.31 111 PRO A C 1
ATOM 831 O O . PRO A 1 111 ? 1.109 5.291 -3.980 1.00 95.31 111 PRO A O 1
ATOM 834 N N . SER A 1 112 ? 2.658 5.698 -2.418 1.00 94.31 112 SER A N 1
ATOM 835 C CA . SER A 1 112 ? 3.761 5.872 -3.373 1.00 94.31 112 SER A CA 1
ATOM 836 C C . SER A 1 112 ? 3.998 4.629 -4.239 1.00 94.31 112 SER A C 1
ATOM 838 O O . SER A 1 112 ? 4.173 4.741 -5.445 1.00 94.31 112 SER A O 1
ATOM 840 N N . VAL A 1 113 ? 3.954 3.438 -3.633 1.00 95.12 113 VAL A N 1
ATOM 841 C CA . VAL A 1 113 ? 4.141 2.163 -4.342 1.00 95.12 113 VAL A CA 1
ATOM 842 C C . VAL A 1 113 ? 2.924 1.860 -5.210 1.00 95.12 113 VAL A C 1
ATOM 844 O O . VAL A 1 113 ? 3.075 1.418 -6.341 1.00 95.12 113 VAL A O 1
ATOM 847 N N . LEU A 1 114 ? 1.715 2.131 -4.707 1.00 96.81 114 LEU A N 1
ATOM 848 C CA . LEU A 1 114 ? 0.487 1.974 -5.490 1.00 96.81 114 LEU A CA 1
ATOM 849 C C . LEU A 1 114 ? 0.495 2.866 -6.735 1.00 96.81 114 LEU A C 1
ATOM 851 O O . LEU A 1 114 ? 0.168 2.396 -7.817 1.00 96.81 114 LEU A O 1
ATOM 855 N N . VAL A 1 115 ? 0.917 4.125 -6.602 1.00 96.62 115 VAL A N 1
ATOM 856 C CA . VAL A 1 115 ? 1.068 5.051 -7.730 1.00 96.62 115 VAL A CA 1
ATOM 857 C C . VAL A 1 115 ? 2.056 4.511 -8.765 1.00 96.62 115 VAL A C 1
ATOM 859 O O . VAL A 1 115 ? 1.751 4.524 -9.956 1.00 96.62 115 VAL A O 1
ATOM 862 N N . ASP A 1 116 ? 3.203 3.986 -8.325 1.00 95.00 116 ASP A N 1
ATOM 863 C CA . ASP A 1 116 ? 4.184 3.374 -9.226 1.00 95.00 116 ASP A CA 1
ATOM 864 C C . ASP A 1 116 ? 3.604 2.158 -9.966 1.00 95.00 116 ASP A C 1
ATOM 866 O O . ASP A 1 116 ? 3.805 2.028 -11.172 1.00 95.00 116 ASP A O 1
ATOM 870 N N . LEU A 1 117 ? 2.844 1.301 -9.274 1.00 95.19 117 LEU A N 1
ATOM 871 C CA . LEU A 1 117 ? 2.189 0.133 -9.871 1.00 95.19 117 LEU A CA 1
ATOM 872 C C . LEU A 1 117 ? 1.129 0.527 -10.906 1.00 95.19 117 LEU A C 1
ATOM 874 O O . LEU A 1 117 ? 1.097 -0.056 -11.986 1.00 95.19 117 LEU A O 1
ATOM 878 N N . ILE A 1 118 ? 0.291 1.526 -10.613 1.00 95.00 118 ILE A N 1
ATOM 879 C CA . ILE A 1 118 ? -0.720 2.014 -11.563 1.00 95.00 118 ILE A CA 1
ATOM 880 C C . ILE A 1 118 ? -0.061 2.651 -12.785 1.00 95.00 118 ILE A C 1
ATOM 882 O O . ILE A 1 118 ? -0.476 2.373 -13.909 1.00 95.00 118 ILE A O 1
ATOM 886 N N . ALA A 1 119 ? 0.979 3.464 -12.589 1.00 93.31 119 ALA A N 1
ATOM 887 C CA . ALA A 1 119 ? 1.721 4.041 -13.703 1.00 93.31 119 ALA A CA 1
ATOM 888 C C . ALA A 1 119 ? 2.340 2.940 -14.577 1.00 93.31 119 ALA A C 1
ATOM 890 O O . ALA A 1 119 ? 2.227 2.994 -15.794 1.00 93.31 119 ALA A O 1
ATOM 891 N N . GLU A 1 120 ? 2.919 1.904 -13.966 1.00 91.94 120 GLU A N 1
ATOM 892 C CA . GLU A 1 120 ? 3.481 0.765 -14.693 1.00 91.94 120 GLU A CA 1
ATOM 893 C C . GLU A 1 120 ? 2.415 -0.052 -15.437 1.00 91.94 120 GLU A C 1
ATOM 895 O O . GLU A 1 120 ? 2.666 -0.524 -16.544 1.00 91.94 120 GLU A O 1
ATOM 900 N N . ARG A 1 121 ? 1.216 -0.190 -14.858 1.00 90.25 121 ARG A N 1
ATOM 901 C CA . ARG A 1 121 ? 0.072 -0.864 -15.490 1.00 90.25 121 ARG A CA 1
ATOM 902 C C . ARG A 1 121 ? -0.451 -0.100 -16.708 1.00 90.25 121 ARG A C 1
ATOM 904 O O . ARG A 1 121 ? -0.911 -0.715 -17.668 1.00 90.25 121 ARG A O 1
ATOM 911 N N . ALA A 1 122 ? -0.401 1.229 -16.649 1.00 88.88 122 ALA A N 1
ATOM 912 C CA . ALA A 1 122 ? -0.825 2.122 -17.721 1.00 88.88 122 ALA A CA 1
ATOM 913 C C . ALA A 1 122 ? 0.248 2.322 -18.810 1.00 88.88 122 ALA A C 1
ATOM 915 O O . ALA A 1 122 ? -0.048 2.888 -19.864 1.00 88.88 122 ALA A O 1
ATOM 916 N N . SER A 1 123 ? 1.478 1.860 -18.584 1.00 88.38 123 SER A N 1
ATOM 917 C CA . SER A 1 123 ? 2.542 1.883 -19.588 1.00 88.38 123 SER A CA 1
ATOM 918 C C . SER A 1 123 ? 2.365 0.799 -20.656 1.00 88.38 123 SER A C 1
ATOM 920 O O . SER A 1 123 ? 1.643 -0.188 -20.484 1.00 88.38 123 SER A O 1
ATOM 922 N N . ALA A 1 124 ? 3.064 0.958 -21.781 1.00 74.69 124 ALA A N 1
ATOM 923 C CA . ALA A 1 124 ? 3.144 -0.085 -22.799 1.00 74.69 124 ALA A CA 1
ATOM 924 C C . ALA A 1 124 ? 3.796 -1.356 -22.213 1.00 74.69 124 ALA A C 1
ATOM 926 O O . ALA A 1 124 ? 4.995 -1.382 -21.927 1.00 74.69 124 ALA A O 1
ATOM 927 N N . SER A 1 125 ? 3.009 -2.419 -22.028 1.00 71.44 125 SER A N 1
ATOM 928 C CA . SER A 1 125 ? 3.516 -3.746 -21.681 1.00 71.44 125 SER A CA 1
ATOM 929 C C . SER A 1 125 ? 3.014 -4.793 -22.666 1.00 71.44 125 SER A C 1
ATOM 931 O O . SER A 1 125 ? 1.809 -4.924 -22.876 1.00 71.44 125 SER A O 1
ATOM 933 N N . ASP A 1 126 ? 3.959 -5.563 -23.208 1.00 68.56 126 ASP A N 1
ATOM 934 C CA . ASP A 1 126 ? 3.709 -6.721 -24.074 1.00 68.56 126 ASP A CA 1
ATOM 935 C C . ASP A 1 126 ? 3.662 -8.041 -23.275 1.00 68.56 126 ASP A C 1
ATOM 937 O O . ASP A 1 126 ? 3.703 -9.128 -23.851 1.00 68.56 126 ASP A O 1
ATOM 941 N N . ASN A 1 127 ? 3.636 -7.972 -21.937 1.00 84.00 127 ASN A N 1
ATOM 942 C CA . ASN A 1 127 ? 3.747 -9.138 -21.065 1.00 84.00 127 ASN A CA 1
ATOM 943 C C . ASN A 1 127 ? 2.528 -9.273 -20.141 1.00 84.00 127 ASN A C 1
ATOM 945 O O . ASN A 1 127 ? 2.475 -8.680 -19.066 1.00 84.00 127 ASN A O 1
ATOM 949 N N . GLU A 1 128 ? 1.593 -10.136 -20.535 1.00 86.56 128 GLU A N 1
ATOM 950 C CA . GLU A 1 128 ? 0.380 -10.462 -19.773 1.00 86.56 128 GLU A CA 1
ATOM 951 C C . GLU A 1 128 ? 0.676 -10.937 -18.339 1.00 86.56 128 GLU A C 1
ATOM 953 O O . GLU A 1 128 ? -0.031 -10.577 -17.401 1.00 86.56 128 GLU A O 1
ATOM 958 N N . PHE A 1 129 ? 1.760 -11.691 -18.124 1.00 89.88 129 PHE A N 1
ATOM 959 C CA . PHE A 1 129 ? 2.133 -12.130 -16.778 1.00 89.88 129 PHE A CA 1
ATOM 960 C C . PHE A 1 129 ? 2.527 -10.950 -15.882 1.00 89.88 129 PHE A C 1
ATOM 962 O O . PHE A 1 129 ? 2.154 -10.913 -14.711 1.00 89.88 129 PHE A O 1
ATOM 969 N N . LYS A 1 130 ? 3.252 -9.965 -16.427 1.00 89.94 130 LYS A N 1
ATOM 970 C CA . LYS A 1 130 ? 3.607 -8.743 -15.691 1.00 89.94 130 LYS A CA 1
ATOM 971 C C . LYS A 1 130 ? 2.348 -7.976 -15.288 1.00 89.94 130 LYS A C 1
ATOM 973 O O . LYS A 1 130 ? 2.251 -7.547 -14.143 1.00 89.94 130 LYS A O 1
ATOM 978 N N . ASP A 1 131 ? 1.392 -7.862 -16.200 1.00 89.81 131 ASP A N 1
ATOM 979 C CA . ASP A 1 131 ? 0.111 -7.198 -15.963 1.00 89.81 131 ASP A CA 1
ATOM 980 C C . ASP A 1 131 ? -0.679 -7.865 -14.824 1.00 89.81 131 ASP A C 1
ATOM 982 O O . ASP A 1 131 ? -1.096 -7.180 -13.891 1.00 89.81 131 ASP A O 1
ATOM 986 N N . ILE A 1 132 ? -0.784 -9.200 -14.832 1.00 91.25 132 ILE A N 1
ATOM 987 C CA . ILE A 1 132 ? -1.422 -9.979 -13.754 1.00 91.25 132 ILE A CA 1
ATOM 988 C C . ILE A 1 132 ? -0.729 -9.732 -12.409 1.00 91.25 132 ILE A C 1
ATOM 990 O O . ILE A 1 132 ? -1.388 -9.496 -11.396 1.00 91.25 132 ILE A O 1
ATOM 994 N N . VAL A 1 133 ? 0.607 -9.778 -12.386 1.00 93.06 133 VAL A N 1
ATOM 995 C CA . VAL A 1 133 ? 1.384 -9.571 -11.156 1.00 93.06 133 VAL A CA 1
ATOM 996 C C . VAL A 1 133 ? 1.213 -8.149 -10.626 1.00 93.06 133 VAL A C 1
ATOM 998 O O . VAL A 1 133 ? 1.104 -7.974 -9.414 1.00 93.06 133 VAL A O 1
ATOM 1001 N N . ILE A 1 134 ? 1.160 -7.137 -11.497 1.00 93.06 134 ILE A N 1
ATOM 1002 C CA . ILE A 1 134 ? 0.914 -5.749 -11.088 1.00 93.06 134 I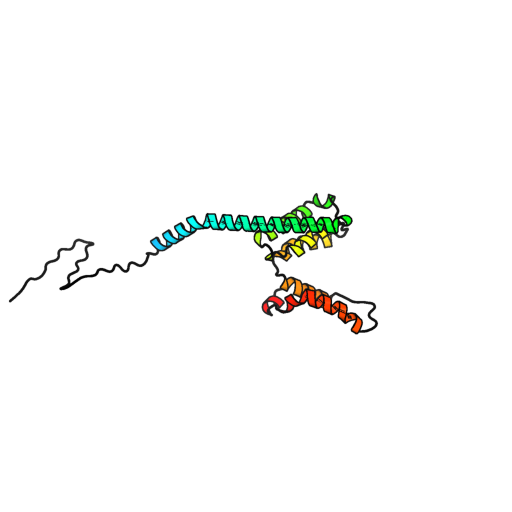LE A CA 1
ATOM 1003 C C . ILE A 1 134 ? -0.488 -5.607 -10.491 1.00 93.06 134 ILE A C 1
ATOM 1005 O O . ILE A 1 134 ? -0.614 -5.038 -9.405 1.00 93.06 134 ILE A O 1
ATOM 1009 N N . SER A 1 135 ? -1.519 -6.148 -11.149 1.00 91.69 135 SER A N 1
ATOM 1010 C CA . SER A 1 135 ? -2.895 -6.104 -10.639 1.00 91.69 135 SER A CA 1
ATOM 1011 C C . SER A 1 135 ? -2.998 -6.783 -9.264 1.00 91.69 135 SER A C 1
ATOM 1013 O O . SER A 1 135 ? -3.558 -6.206 -8.333 1.00 91.69 135 SER A O 1
ATOM 1015 N N . GL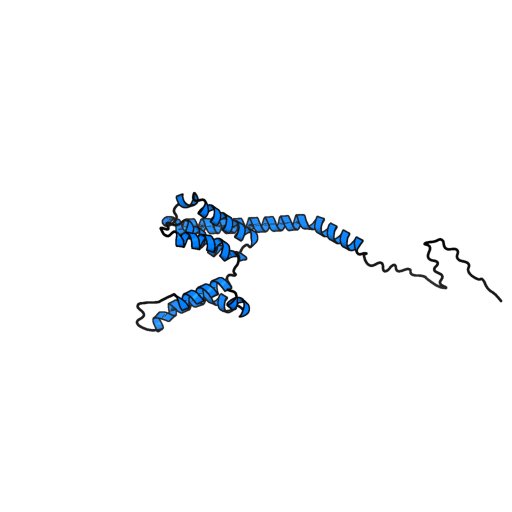U A 1 136 ? -2.358 -7.942 -9.066 1.00 94.50 136 GLU A N 1
ATOM 1016 C CA . GLU A 1 136 ? -2.330 -8.600 -7.751 1.00 94.50 136 GLU A CA 1
ATOM 1017 C C . GLU A 1 136 ? -1.528 -7.794 -6.714 1.00 94.50 136 GLU A C 1
ATOM 1019 O O . GLU A 1 136 ? -1.952 -7.645 -5.563 1.00 94.50 136 GLU A O 1
ATOM 1024 N N . ALA A 1 137 ? -0.392 -7.213 -7.110 1.00 95.12 137 ALA A N 1
ATOM 1025 C CA . ALA A 1 137 ? 0.433 -6.394 -6.228 1.00 95.12 137 ALA A CA 1
ATOM 1026 C C . ALA A 1 137 ? -0.339 -5.183 -5.682 1.00 95.12 137 ALA A C 1
ATOM 1028 O O . ALA A 1 137 ? -0.198 -4.866 -4.498 1.00 95.12 137 ALA A O 1
ATOM 1029 N N . VAL A 1 138 ? -1.209 -4.557 -6.485 1.00 96.38 138 VAL A N 1
ATOM 1030 C CA . VAL A 1 138 ? -2.094 -3.467 -6.034 1.00 96.38 138 VAL A CA 1
ATOM 1031 C C . VAL A 1 138 ? -2.988 -3.912 -4.869 1.00 96.38 138 VAL A C 1
ATOM 1033 O O . VAL A 1 138 ? -3.202 -3.142 -3.931 1.00 96.38 138 VAL A O 1
ATOM 1036 N N . THR A 1 139 ? -3.441 -5.170 -4.846 1.00 95.50 139 TH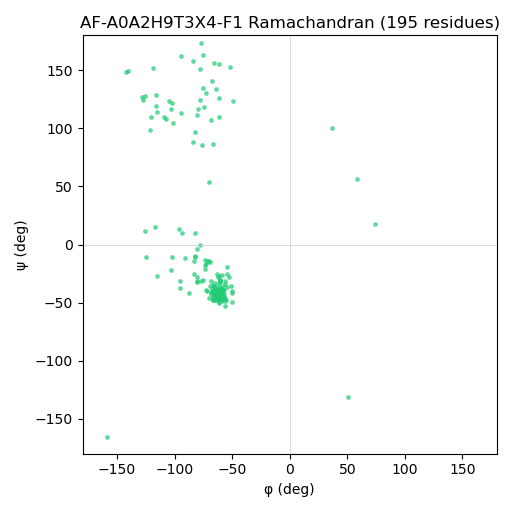R A N 1
ATOM 1037 C CA . THR A 1 139 ? -4.267 -5.688 -3.741 1.00 95.50 139 THR A CA 1
ATOM 1038 C C . THR A 1 139 ? -3.444 -6.091 -2.510 1.00 95.50 139 THR A C 1
ATOM 1040 O O . THR A 1 139 ? -3.958 -6.074 -1.382 1.00 95.50 139 THR A O 1
ATOM 1043 N N . VAL A 1 140 ? -2.178 -6.482 -2.692 1.00 95.38 140 VAL A N 1
ATOM 1044 C CA . VAL A 1 140 ? -1.297 -6.991 -1.625 1.00 95.38 140 VAL A CA 1
ATOM 1045 C C . VAL A 1 140 ? -0.550 -5.871 -0.910 1.00 95.38 140 VAL A C 1
ATOM 1047 O O . VAL A 1 140 ? -0.475 -5.883 0.319 1.00 95.38 140 VAL A O 1
ATOM 1050 N N . VAL A 1 141 ? -0.044 -4.875 -1.639 1.00 95.75 141 VAL A N 1
ATOM 1051 C CA . VAL A 1 141 ? 0.743 -3.755 -1.094 1.00 95.75 141 VAL A CA 1
ATOM 1052 C C . VAL A 1 141 ? 0.072 -3.067 0.106 1.00 95.75 141 VAL A C 1
ATOM 1054 O O . VAL A 1 141 ? 0.759 -2.829 1.101 1.00 95.75 141 VAL A O 1
ATOM 1057 N N . PRO A 1 142 ? -1.251 -2.815 0.129 1.00 96.06 142 PRO A N 1
ATOM 1058 C CA . PRO A 1 142 ? -1.905 -2.202 1.285 1.00 96.06 142 PRO A CA 1
ATOM 1059 C C . PRO A 1 142 ? -1.970 -3.104 2.524 1.00 96.06 142 PRO A C 1
ATOM 1061 O O . PRO A 1 142 ? -2.348 -2.643 3.605 1.00 96.06 142 PRO A O 1
ATOM 1064 N N . LYS A 1 143 ? -1.723 -4.410 2.378 1.00 94.31 143 LYS A N 1
ATOM 1065 C CA . LYS A 1 143 ? -1.800 -5.420 3.447 1.00 94.31 143 LYS A CA 1
ATOM 1066 C C . LYS A 1 143 ? -0.460 -5.606 4.165 1.00 94.31 143 LYS A C 1
ATOM 1068 O O . LYS A 1 143 ? -0.443 -6.215 5.230 1.00 94.31 143 LYS A O 1
ATOM 1073 N N . ILE A 1 144 ? 0.624 -5.050 3.625 1.00 93.31 144 ILE A N 1
ATOM 1074 C CA . ILE A 1 144 ? 1.977 -5.151 4.174 1.00 93.31 144 ILE A CA 1
ATOM 1075 C C . ILE A 1 144 ? 2.533 -3.773 4.534 1.00 93.31 144 ILE A C 1
ATOM 1077 O O . ILE A 1 144 ? 2.162 -2.741 3.978 1.00 93.31 144 ILE A O 1
ATOM 1081 N N . THR A 1 145 ? 3.424 -3.738 5.515 1.00 92.56 145 THR A N 1
ATOM 1082 C CA . THR A 1 145 ? 4.046 -2.492 5.983 1.00 92.56 145 THR A CA 1
ATOM 1083 C C . THR A 1 145 ? 5.248 -2.096 5.124 1.00 92.56 145 THR A C 1
ATOM 1085 O O . THR A 1 145 ? 5.904 -2.955 4.534 1.00 92.56 145 THR A O 1
ATOM 1088 N N . LYS A 1 146 ? 5.618 -0.805 5.137 1.00 91.19 146 LYS A N 1
ATOM 1089 C CA . LYS A 1 146 ? 6.845 -0.293 4.487 1.00 91.19 146 LYS A CA 1
ATOM 1090 C C . LYS A 1 146 ? 8.095 -1.101 4.878 1.00 91.19 146 LYS A C 1
ATOM 1092 O O . LYS A 1 146 ? 8.910 -1.416 4.020 1.00 91.19 146 LYS A O 1
ATOM 1097 N N . ALA A 1 147 ? 8.214 -1.502 6.147 1.00 92.81 147 ALA A N 1
ATOM 1098 C CA . ALA A 1 147 ? 9.330 -2.320 6.627 1.00 92.81 147 ALA A CA 1
ATOM 1099 C C . ALA A 1 147 ? 9.322 -3.746 6.043 1.00 92.81 147 ALA A C 1
A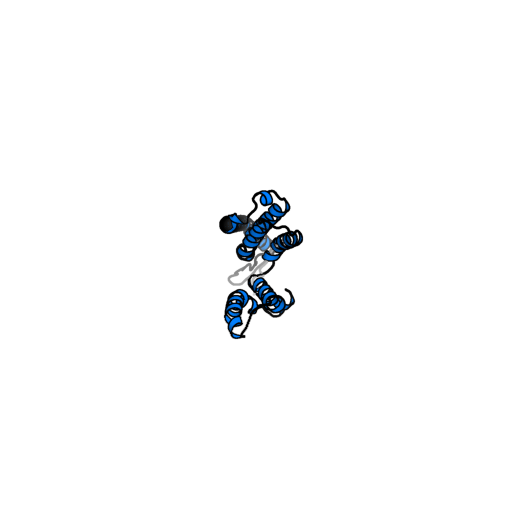TOM 1101 O O . ALA A 1 147 ? 10.375 -4.281 5.713 1.00 92.81 147 ALA A O 1
ATOM 1102 N N . GLN A 1 148 ? 8.148 -4.360 5.870 1.00 93.56 148 GLN A N 1
ATOM 1103 C CA . GLN A 1 148 ? 8.032 -5.678 5.231 1.00 93.56 148 GLN A CA 1
ATOM 1104 C C . GLN A 1 148 ? 8.369 -5.615 3.740 1.00 93.56 148 GLN A C 1
ATOM 1106 O O . GLN A 1 148 ? 9.098 -6.475 3.257 1.00 93.56 148 GLN A O 1
ATOM 1111 N N . ILE A 1 149 ? 7.927 -4.565 3.038 1.00 92.69 149 ILE A N 1
ATOM 1112 C CA . ILE A 1 149 ? 8.332 -4.304 1.647 1.00 92.69 149 ILE A CA 1
ATOM 1113 C C . ILE A 1 149 ? 9.855 -4.145 1.568 1.00 92.69 149 ILE A C 1
ATOM 1115 O O . ILE A 1 149 ? 10.498 -4.806 0.761 1.00 92.69 149 ILE A O 1
ATOM 1119 N N . ALA A 1 150 ? 10.450 -3.331 2.443 1.00 93.06 150 ALA A N 1
ATOM 1120 C CA . ALA A 1 150 ? 11.899 -3.141 2.501 1.00 93.06 150 ALA A CA 1
ATOM 1121 C C . ALA A 1 150 ? 12.657 -4.459 2.745 1.00 93.06 150 ALA A C 1
ATOM 1123 O O . ALA A 1 150 ? 13.692 -4.700 2.127 1.00 93.06 150 ALA A O 1
ATOM 1124 N N . TYR A 1 151 ? 12.128 -5.331 3.607 1.00 93.88 151 TYR A N 1
ATOM 1125 C CA . TYR A 1 151 ? 12.716 -6.641 3.876 1.00 93.88 151 TYR A CA 1
ATOM 1126 C C . TYR A 1 151 ? 12.615 -7.595 2.676 1.00 93.88 151 TYR A C 1
ATOM 1128 O O . TYR A 1 151 ? 13.602 -8.245 2.341 1.00 93.88 151 TYR A O 1
ATOM 1136 N N . LEU A 1 152 ? 11.474 -7.632 1.981 1.00 92.56 152 LEU A N 1
ATOM 1137 C CA . LEU A 1 152 ? 11.321 -8.392 0.734 1.00 92.56 152 LEU A CA 1
ATOM 1138 C C . LEU A 1 152 ? 12.282 -7.897 -0.352 1.00 92.56 152 LEU A C 1
ATOM 1140 O O . LEU A 1 152 ? 12.965 -8.700 -0.985 1.00 92.56 152 LEU A O 1
ATOM 1144 N N . SER A 1 153 ? 12.402 -6.577 -0.511 1.00 92.50 153 SER A N 1
ATOM 1145 C CA . SER A 1 153 ? 13.359 -5.964 -1.435 1.00 92.50 153 SER A CA 1
ATOM 1146 C C . SER A 1 153 ? 14.801 -6.328 -1.089 1.00 92.50 153 SER A C 1
ATOM 1148 O O . SER A 1 153 ? 15.604 -6.562 -1.989 1.00 92.50 153 SER A O 1
ATOM 1150 N N . PHE A 1 154 ? 15.140 -6.419 0.201 1.00 93.12 154 PHE A N 1
ATOM 1151 C CA . PHE A 1 154 ? 16.451 -6.893 0.637 1.00 93.12 154 PHE A CA 1
ATOM 1152 C C . PHE A 1 154 ? 16.691 -8.357 0.278 1.00 93.12 154 PHE A C 1
ATOM 1154 O O . PHE A 1 154 ? 17.759 -8.675 -0.238 1.00 93.12 154 PHE A O 1
ATOM 1161 N N . ILE A 1 155 ? 15.718 -9.238 0.534 1.00 92.25 155 ILE A N 1
ATOM 1162 C CA . ILE A 1 155 ? 15.829 -10.655 0.168 1.00 92.25 155 ILE A CA 1
ATOM 1163 C C . ILE A 1 155 ? 16.095 -10.761 -1.331 1.00 92.25 155 ILE A C 1
ATOM 1165 O O . ILE A 1 155 ? 17.119 -11.319 -1.706 1.00 92.25 155 ILE A O 1
ATOM 1169 N N . HIS A 1 156 ? 15.259 -10.128 -2.157 1.00 91.56 156 HIS A N 1
ATOM 1170 C CA . HIS A 1 156 ? 15.415 -10.126 -3.610 1.00 91.56 156 HIS A CA 1
ATOM 1171 C C . HIS A 1 156 ? 16.779 -9.578 -4.058 1.00 91.56 156 HIS A C 1
ATOM 1173 O O . HIS A 1 156 ? 17.447 -10.163 -4.912 1.00 91.56 156 HIS A O 1
ATOM 1179 N N . TYR A 1 157 ? 17.241 -8.485 -3.438 1.00 90.62 157 TYR A N 1
ATOM 1180 C CA . TYR A 1 157 ? 18.569 -7.927 -3.697 1.00 90.62 157 TYR A CA 1
ATOM 1181 C C . TYR A 1 157 ? 19.688 -8.940 -3.416 1.00 90.62 157 TYR A C 1
ATOM 1183 O O . TYR A 1 157 ? 20.652 -9.020 -4.171 1.00 90.62 157 TYR A O 1
ATOM 1191 N N . MET A 1 158 ? 19.562 -9.732 -2.352 1.00 89.50 158 MET A N 1
ATOM 1192 C CA . MET A 1 158 ? 20.571 -10.718 -1.962 1.00 89.50 158 MET A CA 1
ATOM 1193 C C . MET A 1 158 ? 20.492 -12.026 -2.759 1.00 89.50 158 MET A C 1
ATOM 1195 O O . MET A 1 158 ? 21.521 -12.675 -2.947 1.00 89.50 158 MET A O 1
ATOM 1199 N N . THR A 1 159 ? 19.299 -12.443 -3.190 1.00 91.50 159 THR A N 1
ATOM 1200 C CA . THR A 1 159 ? 19.078 -13.752 -3.827 1.00 91.50 159 THR A CA 1
ATOM 1201 C C . THR A 1 159 ? 19.120 -13.703 -5.345 1.00 91.50 159 THR A C 1
ATOM 1203 O O . THR A 1 159 ? 19.642 -14.628 -5.969 1.00 91.50 159 THR A O 1
ATOM 1206 N N . ASP A 1 160 ? 18.595 -12.635 -5.945 1.00 90.25 160 ASP A N 1
ATOM 1207 C CA . ASP A 1 160 ? 18.294 -12.605 -7.377 1.00 90.25 160 ASP A CA 1
ATOM 1208 C C . ASP A 1 160 ? 19.140 -11.591 -8.153 1.00 90.25 160 ASP A C 1
ATOM 1210 O O . ASP A 1 160 ? 19.406 -11.789 -9.343 1.00 90.25 160 ASP A O 1
ATOM 1214 N N . ILE A 1 161 ? 19.613 -10.521 -7.504 1.00 87.56 161 ILE A N 1
ATOM 1215 C CA . ILE A 1 161 ? 20.401 -9.492 -8.188 1.00 87.56 161 ILE A CA 1
ATOM 1216 C C . ILE A 1 161 ? 21.841 -9.962 -8.392 1.00 87.56 161 ILE A C 1
ATOM 1218 O O . ILE A 1 161 ? 22.574 -10.283 -7.459 1.00 87.56 161 ILE A O 1
ATOM 1222 N N . ARG A 1 162 ? 22.276 -9.947 -9.656 1.00 85.50 162 ARG A N 1
ATOM 1223 C CA . ARG A 1 162 ? 23.652 -10.254 -10.060 1.00 85.50 162 ARG A CA 1
ATOM 1224 C C . ARG A 1 162 ? 24.294 -9.026 -10.677 1.00 85.50 162 ARG A C 1
ATOM 1226 O O . ARG A 1 162 ? 23.849 -8.548 -11.717 1.00 85.50 162 ARG A O 1
ATOM 1233 N N . ILE A 1 163 ? 25.375 -8.554 -10.069 1.00 83.56 163 ILE A N 1
ATOM 1234 C CA . ILE A 1 163 ? 26.163 -7.447 -10.612 1.00 83.56 163 ILE A CA 1
ATOM 1235 C C . ILE A 1 163 ? 27.313 -8.036 -11.426 1.00 83.56 163 ILE A C 1
ATOM 1237 O O . ILE A 1 163 ? 28.192 -8.714 -10.895 1.00 83.56 163 ILE A O 1
ATOM 1241 N N . GLN A 1 164 ? 27.272 -7.811 -12.737 1.00 84.75 164 GLN A N 1
ATOM 1242 C CA . GLN A 1 164 ? 28.295 -8.264 -13.679 1.00 84.75 164 GLN A CA 1
ATOM 1243 C C . GLN A 1 164 ? 29.338 -7.165 -13.925 1.00 84.75 164 GLN A C 1
ATOM 1245 O O . GLN A 1 164 ? 29.102 -5.995 -13.638 1.00 84.75 164 GLN A O 1
ATOM 1250 N N . GLY A 1 165 ? 30.503 -7.539 -14.464 1.00 83.12 165 GLY A N 1
ATOM 1251 C CA . GLY A 1 165 ? 31.551 -6.572 -14.825 1.00 83.12 165 GLY A CA 1
ATOM 1252 C C . GLY A 1 165 ? 32.315 -5.977 -13.635 1.00 83.12 165 GLY A C 1
ATOM 1253 O O . GLY A 1 165 ? 32.972 -4.947 -13.771 1.00 83.12 165 GLY A O 1
ATOM 1254 N N . LEU A 1 166 ? 32.249 -6.608 -12.459 1.00 83.50 166 LEU A N 1
ATOM 1255 C CA . LEU A 1 166 ? 33.033 -6.195 -11.297 1.00 83.50 166 LEU A CA 1
ATOM 1256 C C . LEU A 1 166 ? 34.467 -6.724 -11.411 1.00 83.50 166 LEU A C 1
ATOM 1258 O O . LEU A 1 166 ? 34.710 -7.921 -11.295 1.00 83.50 166 LEU A O 1
ATOM 1262 N N . HIS A 1 167 ? 35.421 -5.815 -11.605 1.00 84.94 167 HIS A N 1
ATOM 1263 C CA . HIS A 1 167 ? 36.851 -6.147 -11.613 1.00 84.94 167 HIS A CA 1
ATOM 1264 C C . HIS A 1 167 ? 37.461 -6.207 -10.202 1.00 84.94 167 HIS A C 1
ATOM 1266 O O . HIS A 1 167 ? 38.436 -6.922 -9.984 1.00 84.94 167 HIS A O 1
ATOM 1272 N N . HIS A 1 168 ? 36.869 -5.496 -9.234 1.00 86.06 168 HIS A N 1
ATOM 1273 C CA . HIS A 1 168 ? 37.291 -5.472 -7.832 1.00 86.06 168 HIS A CA 1
ATOM 1274 C C . HIS A 1 168 ? 36.083 -5.428 -6.891 1.00 86.06 168 HIS A C 1
ATOM 1276 O O . HIS A 1 168 ? 35.064 -4.817 -7.213 1.00 86.06 168 HIS A O 1
ATOM 1282 N N . LEU A 1 169 ? 36.216 -6.027 -5.701 1.00 82.38 169 LEU A N 1
ATOM 1283 C CA . LEU A 1 169 ? 35.151 -6.057 -4.689 1.00 82.38 169 LEU A CA 1
ATOM 1284 C C . LEU A 1 169 ? 34.745 -4.650 -4.218 1.00 82.38 169 LEU A C 1
ATOM 1286 O O . LEU A 1 169 ? 33.579 -4.419 -3.926 1.00 82.38 169 LEU A O 1
ATOM 1290 N N . SER A 1 170 ? 35.672 -3.689 -4.209 1.00 87.44 170 SER A N 1
ATOM 1291 C CA . SER A 1 170 ? 35.390 -2.285 -3.875 1.00 87.44 170 SER A CA 1
ATOM 1292 C C . SER A 1 170 ? 34.350 -1.639 -4.796 1.00 87.44 170 SER A C 1
ATOM 1294 O O . SER A 1 170 ? 33.636 -0.734 -4.380 1.00 87.44 170 SER A O 1
ATOM 1296 N N . HIS A 1 171 ? 34.197 -2.123 -6.032 1.00 87.69 171 HIS A N 1
ATOM 1297 C CA . HIS A 1 171 ? 33.184 -1.606 -6.954 1.00 87.69 171 HIS A CA 1
ATOM 1298 C C . HIS A 1 171 ? 31.757 -2.016 -6.558 1.00 87.69 171 HIS A C 1
ATOM 1300 O O . HIS A 1 171 ? 30.802 -1.436 -7.067 1.00 87.69 171 HIS A O 1
ATOM 1306 N N . LEU A 1 172 ? 31.601 -2.986 -5.651 1.00 87.06 172 LEU A N 1
ATOM 1307 C CA . LEU A 1 172 ? 30.305 -3.398 -5.112 1.00 87.06 172 LEU A CA 1
ATOM 1308 C C . LEU A 1 172 ? 29.772 -2.406 -4.068 1.00 87.06 172 LEU A C 1
ATOM 1310 O O . LEU A 1 172 ? 28.563 -2.208 -3.960 1.00 87.06 172 LEU A O 1
ATOM 1314 N N . GLU A 1 173 ? 30.670 -1.756 -3.327 1.00 88.44 173 GLU A N 1
ATOM 1315 C CA . GLU A 1 173 ? 30.345 -0.861 -2.215 1.00 88.44 173 GLU A CA 1
ATOM 1316 C C . GLU A 1 173 ? 29.290 0.215 -2.543 1.00 88.44 173 GLU A C 1
ATOM 1318 O O . GLU A 1 173 ? 28.309 0.300 -1.799 1.00 88.44 173 GLU A O 1
ATOM 1323 N N . PRO A 1 174 ? 29.380 0.989 -3.645 1.00 88.38 174 PRO A N 1
ATOM 1324 C CA . PRO A 1 174 ? 28.380 2.017 -3.939 1.00 88.38 174 PRO A CA 1
ATOM 1325 C C . PRO A 1 174 ? 26.981 1.443 -4.215 1.00 88.38 174 PRO A C 1
ATOM 1327 O O . PRO A 1 174 ? 25.980 2.074 -3.868 1.00 88.38 174 PRO A O 1
ATOM 1330 N N . TYR A 1 175 ? 26.887 0.251 -4.814 1.00 86.19 175 TYR A N 1
ATOM 1331 C CA . TYR A 1 175 ? 25.603 -0.416 -5.049 1.00 86.19 175 TYR A CA 1
ATOM 1332 C C . TYR A 1 175 ? 24.998 -0.899 -3.732 1.00 86.19 175 TYR A C 1
ATOM 1334 O O . TYR A 1 175 ? 23.826 -0.634 -3.457 1.00 86.19 175 TYR A O 1
ATOM 1342 N N . SER A 1 176 ? 25.816 -1.541 -2.896 1.00 86.50 176 SER A N 1
ATOM 1343 C CA . SER A 1 176 ? 25.397 -2.050 -1.593 1.00 86.50 176 SER A CA 1
ATOM 1344 C C . SER A 1 176 ? 24.990 -0.931 -0.638 1.00 86.50 176 SER A C 1
ATOM 1346 O O . SER A 1 176 ? 24.000 -1.077 0.068 1.00 86.50 176 SER A O 1
ATOM 1348 N N . GLN A 1 177 ? 25.688 0.211 -0.632 1.00 90.19 177 GLN A N 1
ATOM 1349 C CA . GLN A 1 177 ? 25.327 1.358 0.211 1.00 90.19 177 GLN A CA 1
ATOM 1350 C C . GLN A 1 177 ? 23.961 1.946 -0.168 1.00 90.19 177 GLN A C 1
ATOM 1352 O O . GLN A 1 177 ? 23.149 2.239 0.711 1.00 90.19 177 GLN A O 1
ATOM 1357 N N . ARG A 1 178 ? 23.672 2.077 -1.470 1.00 88.00 178 ARG A N 1
ATOM 1358 C CA . ARG A 1 178 ? 22.359 2.549 -1.945 1.00 88.00 178 ARG A CA 1
ATOM 1359 C C . ARG A 1 178 ? 21.244 1.571 -1.588 1.00 88.00 178 ARG A C 1
ATOM 1361 O O . ARG A 1 178 ? 20.203 1.994 -1.089 1.00 88.00 178 ARG A O 1
ATOM 1368 N N . ALA A 1 179 ? 21.472 0.276 -1.804 1.00 88.25 179 ALA A N 1
ATOM 1369 C CA . ALA A 1 179 ? 20.512 -0.761 -1.440 1.00 88.25 179 ALA A CA 1
ATOM 1370 C C . ALA A 1 179 ? 20.260 -0.783 0.075 1.00 88.25 179 ALA A C 1
ATOM 1372 O O . ALA A 1 179 ? 19.111 -0.789 0.512 1.00 88.25 179 ALA A O 1
ATOM 1373 N N . LEU A 1 180 ? 21.324 -0.700 0.879 1.00 90.50 180 LEU A N 1
ATOM 1374 C CA . LEU A 1 180 ? 21.250 -0.664 2.336 1.00 90.50 180 LEU A CA 1
ATOM 1375 C C . LEU A 1 180 ? 20.403 0.511 2.835 1.00 90.50 180 LEU A C 1
ATOM 1377 O O . LEU A 1 180 ? 19.555 0.321 3.704 1.00 90.50 180 LEU A O 1
ATOM 1381 N N . ALA A 1 181 ? 20.585 1.707 2.266 1.00 89.81 181 ALA A N 1
ATOM 1382 C CA . ALA A 1 181 ? 19.780 2.872 2.621 1.00 89.81 181 ALA A CA 1
ATOM 1383 C C . ALA A 1 181 ? 18.281 2.630 2.365 1.00 89.81 181 ALA A C 1
ATOM 1385 O O . ALA A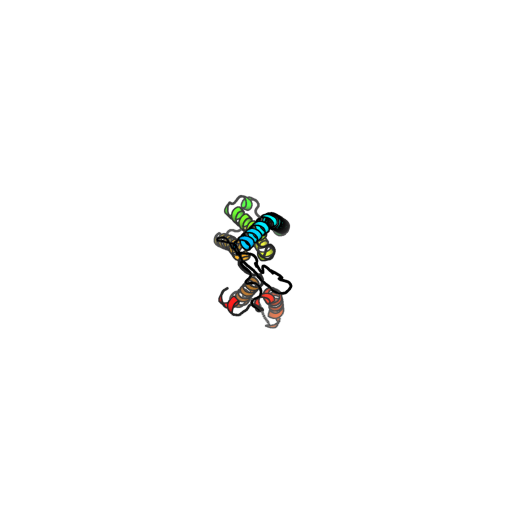 1 181 ? 17.460 2.928 3.232 1.00 89.81 181 ALA A O 1
ATOM 1386 N N . ALA A 1 182 ? 17.936 2.025 1.223 1.00 86.75 182 ALA A N 1
ATOM 1387 C CA . ALA A 1 182 ? 16.553 1.730 0.854 1.00 86.75 182 ALA A CA 1
ATOM 1388 C C . ALA A 1 182 ? 15.909 0.634 1.725 1.00 86.75 182 ALA A C 1
ATOM 1390 O O . ALA A 1 182 ? 14.720 0.713 2.030 1.00 86.75 182 ALA A O 1
ATOM 1391 N N . VAL A 1 183 ? 16.679 -0.375 2.146 1.00 92.31 183 VAL A N 1
ATOM 1392 C CA . VAL A 1 183 ? 16.127 -1.566 2.819 1.00 92.31 183 VAL A CA 1
ATOM 1393 C C . VAL A 1 183 ? 16.295 -1.595 4.338 1.00 92.31 183 VAL A C 1
ATOM 1395 O O . VAL A 1 183 ? 15.678 -2.422 5.007 1.00 92.31 183 VAL A O 1
ATOM 1398 N N . SER A 1 184 ? 17.095 -0.685 4.900 1.00 90.69 184 SER A N 1
ATOM 1399 C CA . SER A 1 184 ? 17.464 -0.660 6.326 1.00 90.69 184 SER A CA 1
ATOM 1400 C C . SER A 1 184 ? 16.271 -0.749 7.285 1.00 90.69 184 SER A C 1
ATOM 1402 O O . SER A 1 184 ? 16.346 -1.418 8.316 1.00 90.69 184 SER A O 1
ATOM 1404 N N . THR A 1 185 ? 15.141 -0.136 6.929 1.00 88.88 185 THR A N 1
ATOM 1405 C CA . THR A 1 185 ? 13.910 -0.162 7.736 1.00 88.88 185 THR A CA 1
ATOM 1406 C C . THR A 1 185 ? 13.346 -1.572 7.938 1.00 88.88 185 THR A C 1
ATOM 1408 O O . THR A 1 185 ? 12.723 -1.834 8.967 1.00 88.88 185 THR A O 1
ATOM 1411 N N . GLY A 1 186 ? 13.602 -2.499 7.011 1.00 87.12 186 GLY A N 1
ATOM 1412 C CA . GLY A 1 186 ? 13.170 -3.893 7.103 1.00 87.12 186 GLY A CA 1
ATOM 1413 C C . GLY A 1 186 ? 13.951 -4.725 8.120 1.00 87.12 186 GLY A C 1
ATOM 1414 O O . GLY A 1 186 ? 13.467 -5.761 8.573 1.00 87.12 186 GLY A O 1
ATOM 1415 N N . PHE A 1 187 ? 15.132 -4.275 8.552 1.00 89.25 187 PHE A N 1
ATOM 1416 C CA . PHE A 1 187 ? 15.941 -5.019 9.525 1.00 89.25 187 PHE A CA 1
ATOM 1417 C C . PHE A 1 187 ? 15.384 -4.954 10.948 1.00 89.25 187 PHE A C 1
ATOM 1419 O O . PHE A 1 187 ? 15.633 -5.863 11.742 1.00 89.25 187 PHE A O 1
ATOM 1426 N N . ASN A 1 188 ? 14.557 -3.946 11.231 1.00 89.06 188 ASN A N 1
ATOM 1427 C CA . ASN A 1 188 ? 13.906 -3.745 12.526 1.00 89.06 188 ASN A CA 1
ATOM 1428 C C . ASN A 1 188 ? 12.693 -4.666 12.755 1.00 89.06 188 ASN A C 1
ATOM 1430 O O . ASN A 1 188 ? 12.049 -4.580 13.799 1.00 89.06 188 ASN A O 1
ATOM 1434 N N . LEU A 1 189 ? 12.348 -5.529 11.793 1.00 90.25 189 LEU A N 1
ATOM 1435 C CA . LEU A 1 189 ? 11.248 -6.480 11.942 1.00 90.25 189 LEU A CA 1
ATOM 1436 C C . LEU A 1 189 ? 11.563 -7.541 13.001 1.00 90.25 189 LEU A C 1
ATOM 1438 O O . LEU A 1 189 ? 12.675 -8.074 13.068 1.00 90.25 189 LEU A O 1
ATOM 1442 N N . SER A 1 190 ? 10.544 -7.896 13.784 1.00 90.62 190 SER A N 1
ATOM 1443 C CA . SER A 1 190 ? 10.628 -9.019 14.721 1.00 90.62 190 SER A CA 1
ATOM 1444 C C . SER A 1 190 ? 10.778 -10.353 13.984 1.00 90.62 190 SER A C 1
ATOM 1446 O O . SER A 1 190 ? 10.338 -10.500 12.841 1.00 90.62 190 SER A O 1
ATOM 1448 N N . ASP A 1 191 ? 11.338 -11.361 14.654 1.00 87.19 191 ASP A N 1
ATOM 1449 C CA . ASP A 1 191 ? 11.499 -12.698 14.065 1.00 87.19 191 ASP A CA 1
ATOM 1450 C C . ASP A 1 191 ? 10.162 -13.343 13.686 1.00 87.19 191 ASP A C 1
ATOM 1452 O O . ASP A 1 191 ? 10.087 -14.071 12.700 1.00 87.19 191 ASP A O 1
ATOM 1456 N N . SER A 1 192 ? 9.094 -13.040 14.432 1.00 88.50 192 SER A N 1
ATOM 1457 C CA . SER A 1 192 ? 7.737 -13.465 14.079 1.00 88.50 192 SER A CA 1
ATOM 1458 C C . SER A 1 192 ? 7.315 -12.877 12.732 1.00 88.50 192 SER A C 1
ATOM 1460 O O . SER A 1 192 ? 6.940 -13.615 11.827 1.00 88.50 192 SER A O 1
ATOM 1462 N N . GLN A 1 193 ? 7.470 -11.561 12.546 1.00 87.94 193 GLN A N 1
ATOM 1463 C CA . GLN A 1 193 ? 7.141 -10.918 11.273 1.00 87.94 193 GLN A CA 1
ATOM 1464 C C . GLN A 1 193 ? 7.970 -11.488 10.123 1.00 87.94 193 GLN A C 1
ATOM 1466 O O . GLN A 1 193 ? 7.403 -11.794 9.085 1.00 87.94 193 GLN A O 1
ATOM 1471 N N . LYS A 1 194 ? 9.278 -11.701 10.314 1.00 87.50 194 LYS A N 1
ATOM 1472 C CA . LYS A 1 194 ? 10.159 -12.268 9.278 1.00 87.50 194 LYS A CA 1
ATOM 1473 C C . LYS A 1 194 ? 9.742 -13.671 8.822 1.00 87.50 194 LYS A C 1
ATOM 1475 O O . LYS A 1 194 ? 9.985 -14.015 7.676 1.00 87.50 194 LYS A O 1
ATOM 1480 N N . ARG A 1 195 ? 9.134 -14.480 9.698 1.00 84.75 195 ARG A N 1
ATOM 1481 C CA . ARG A 1 195 ? 8.674 -15.848 9.382 1.00 84.75 195 ARG A CA 1
ATOM 1482 C C . ARG A 1 195 ? 7.301 -15.908 8.706 1.00 84.75 195 ARG A C 1
ATOM 1484 O O . ARG A 1 195 ? 6.925 -16.973 8.227 1.00 84.75 195 ARG A O 1
ATOM 1491 N N . HIS A 1 196 ? 6.542 -14.814 8.730 1.00 81.38 196 HIS A N 1
ATOM 1492 C CA . HIS A 1 196 ? 5.159 -14.743 8.243 1.00 81.38 196 HIS A CA 1
ATOM 1493 C C . HIS A 1 196 ? 4.984 -13.771 7.063 1.00 81.38 196 HIS A C 1
ATOM 1495 O O . HIS A 1 196 ? 3.858 -13.378 6.757 1.00 81.38 196 HIS A O 1
ATOM 1501 N N . ILE A 1 197 ? 6.095 -13.366 6.446 1.00 77.69 197 ILE A N 1
ATOM 1502 C CA . ILE A 1 197 ? 6.167 -12.648 5.167 1.00 77.69 197 ILE A CA 1
ATOM 1503 C C . ILE A 1 197 ? 6.527 -13.674 4.099 1.00 77.69 197 ILE A C 1
ATOM 1505 O O . ILE A 1 197 ? 5.908 -13.610 3.019 1.00 77.69 197 ILE A O 1
#

InterPro domains:
  IPR053773 Vpar_1526-like [NF045477] (30-197)
  IPR053773 Vpar_1526-like [PF28206] (30-197)

Sequence (197 aa):
MIGDKQNQNVEAEGTAIQAGGDVTVTQNMGLSVAEVKELCLLFLRDNFPSLRDEAIRAAEGNVQQFAASLEQKLVEKSGEIVLEKFTDPDVQAAINDAVQASARKGEKANPSVLVDLIAERASASDNEFKDIVISEAVTVVPKITKAQIAYLSFIHYMTDIRIQGLHHLSHLEPYSQRALAAVSTGFNLSDSQKRHI

Radius of gyration: 33.41 Å; Cα contacts (8 Å, |Δi|>4): 137; chains: 1; bounding box: 84×30×109 Å

Solvent-accessible surface area (backbone atoms only — not comparable to full-atom values): 11663 Å² total; per-residue (Å²): 134,93,78,80,85,83,83,84,88,68,60,102,85,58,82,91,83,89,71,101,62,93,82,82,86,76,81,82,72,65,81,48,74,66,56,50,51,50,51,53,51,49,51,44,65,70,44,48,60,57,54,50,53,51,52,49,52,53,22,53,52,26,36,52,55,45,50,55,52,35,53,52,50,45,61,77,42,47,92,52,48,37,76,73,43,66,73,36,68,67,53,46,48,41,52,49,51,40,45,53,38,19,28,77,46,32,77,57,18,40,50,72,60,42,36,52,42,52,47,58,64,30,24,81,72,97,47,70,67,58,50,52,52,43,50,51,42,47,70,46,47,45,77,45,49,74,36,55,52,19,36,52,53,44,50,46,52,72,75,70,60,78,85,77,92,70,90,48,77,75,70,48,50,70,59,52,53,55,51,46,68,70,22,53,64,20,72,76,56,51,72,69,54,67,74,75,111

Foldseek 3Di:
DDDDDDDDDAPPPDDDDDDPDDDDPPPPPDQDPVNVVVVVVVVCVVCVVVVVVVLQVQLVVQLVVLVVLLVVVCVVCVVFFDPVLCVDPLLVVLVVLLSVLSSNQPVLLVSNVSSVLSSVLRGDDPDPVSNVVSSVCSNCSSVDGQLLVLLVLVVCCVPPDDDPPDPDPVVCVVVVVVSCVSNVSNVPDDPVSVVVD

Organism: NCBI:txid1711999

Secondary structure (DSSP, 8-state):
-----------TT------SS--------PPPHHHHHHHHHHHHHHHHHHHHHHHHHHHHHHHHHHHHHHHHHHHHTTTTB-GGGGGSHHHHHHHHHHHHHHHHHGGGG-HHHHHHHHHHHHB----HHHHHHHHHHHHHGGGS-HHHHHHHHHHHHHHT------SSGGGGHHHHHHHHHHHGGGGG--HHHHH--

Mean predicted aligned error: 11.36 Å

pLDDT: mean 86.98, std 10.47, range [42.59, 97.62]